Protein 7NW1 (pdb70)

Structure (mmCIF, N/CA/C/O backbone):
data_7NW1
#
_entry.id   7NW1
#
_cell.length_a   47.204
_cell.length_b   67.421
_cell.length_c   133.984
_cell.angle_alpha   90.000
_cell.angle_beta   90.000
_cell.angle_gamma   90.000
#
_symmetry.space_group_name_H-M   'P 21 21 21'
#
loop_
_entity.id
_entity.type
_entity.pdbx_description
1 polymer 'Ubiquitin-fold modifier-conjugating enzyme 1'
2 polymer 'Ubiquitin-like modifier-activating enzyme 5'
3 non-polymer 1,2-ETHANEDIOL
4 non-polymer DI(HYDROXYETHYL)ETHER
5 non-polymer 'TRIETHYLENE GLYCOL'
6 non-polymer GLYCEROL
7 water water
#
loop_
_atom_site.group_PDB
_atom_site.id
_atom_site.type_symbol
_atom_site.label_atom_id
_atom_site.label_alt_id
_atom_site.label_comp_id
_atom_site.label_asym_id
_atom_site.label_entity_id
_atom_site.label_seq_id
_atom_site.pdbx_PDB_ins_code
_atom_site.Cartn_x
_atom_site.Cartn_y
_atom_site.Cartn_z
_atom_site.occupancy
_atom_site.B_iso_or_equiv
_atom_site.auth_seq_id
_atom_site.auth_comp_id
_atom_site.auth_asym_id
_atom_site.auth_atom_id
_atom_site.pdbx_PDB_model_num
ATOM 1 N N . ASP A 1 4 ? -2.233 5.459 53.464 1.000 133.730 3 ASP AAA N 1
ATOM 2 C CA . ASP A 1 4 ? -3.189 6.543 53.843 1.000 138.090 3 ASP AAA CA 1
ATOM 3 C C . ASP A 1 4 ? -2.463 7.883 53.957 1.000 152.280 3 ASP AAA C 1
ATOM 4 O O . ASP A 1 4 ? -3.080 8.938 53.813 1.000 164.260 3 ASP AAA O 1
ATOM 9 N N . GLU A 1 5 ? -1.145 7.824 54.205 1.000 164.890 4 GLU AAA N 1
ATOM 10 C CA . GLU A 1 5 ? -0.254 8.978 54.222 1.000 154.420 4 GLU AAA CA 1
ATOM 11 C C . GLU A 1 5 ? 0.019 9.445 52.791 1.000 145.530 4 GLU AAA C 1
ATOM 12 O O . GLU A 1 5 ? -0.102 10.630 52.487 1.000 134.270 4 GLU AAA O 1
ATOM 18 N N . ALA A 1 6 ? 0.392 8.494 51.923 1.000 142.240 5 ALA AAA N 1
ATOM 19 C CA . ALA A 1 6 ? 0.638 8.743 50.512 1.000 137.100 5 ALA AAA CA 1
ATOM 20 C C . ALA A 1 6 ? -0.656 8.616 49.700 1.000 135.970 5 ALA AAA C 1
ATOM 21 O O . ALA A 1 6 ? -0.606 8.348 48.500 1.000 132.050 5 ALA AAA O 1
ATOM 23 N N . THR A 1 7 ? -1.808 8.839 50.359 1.000 136.940 6 THR AAA N 1
ATOM 24 C CA . THR A 1 7 ? -3.131 8.764 49.746 1.000 124.750 6 THR AAA CA 1
ATOM 25 C C . THR A 1 7 ? -3.812 10.134 49.808 1.000 119.880 6 THR AAA C 1
ATOM 26 O O . THR A 1 7 ? -3.489 10.998 49.001 1.000 106.290 6 THR AAA O 1
ATOM 30 N N . ARG A 1 8 ? -4.713 10.328 50.794 1.000 125.230 7 ARG AAA N 1
ATOM 31 C CA . ARG A 1 8 ? -5.646 11.453 50.878 1.000 105.720 7 ARG AAA CA 1
ATOM 32 C C . ARG A 1 8 ? -4.890 12.772 50.997 1.000 99.860 7 ARG AAA C 1
ATOM 33 O O . ARG A 1 8 ? -5.415 13.822 50.635 1.000 92.510 7 ARG AAA O 1
ATOM 41 N N . ARG A 1 9 ? -3.662 12.688 51.530 1.000 103.030 8 ARG AAA N 1
ATOM 42 C CA . ARG A 1 9 ? -2.802 13.830 51.802 1.000 110.530 8 ARG AAA CA 1
ATOM 43 C C . ARG A 1 9 ? -2.684 14.703 50.554 1.000 110.960 8 ARG AAA C 1
ATOM 44 O O . ARG A 1 9 ? -2.685 15.926 50.652 1.000 93.890 8 ARG AAA O 1
ATOM 52 N N . VAL A 1 10 ? -2.593 14.050 49.391 1.000 124.190 9 VAL AAA N 1
ATOM 53 C CA . VAL A 1 10 ? -2.237 14.703 48.142 1.000 115.680 9 VAL AAA CA 1
ATOM 54 C C . VAL A 1 10 ? -3.439 14.720 47.179 1.000 116.300 9 VAL AAA C 1
ATOM 55 O O . VAL A 1 10 ? -3.436 15.466 46.200 1.000 112.220 9 VAL AAA O 1
ATOM 59 N N . VAL A 1 11 ? -4.487 13.924 47.467 1.000 111.660 10 VAL AAA N 1
ATOM 60 C CA . VAL A 1 11 ? -5.689 13.879 46.638 1.000 100.290 10 VAL AAA CA 1
ATOM 61 C C . VAL A 1 11 ? -6.540 15.116 46.912 1.000 96.420 10 VAL AAA C 1
ATOM 62 O O . VAL A 1 11 ? -6.933 15.819 45.990 1.000 98.570 10 VAL AAA O 1
ATOM 66 N N . SER A 1 12 ? -6.803 15.359 48.199 1.000 94.300 11 SER AAA N 1
ATOM 67 C CA . SER A 1 12 ? -7.877 16.209 48.684 1.000 84.290 11 SER AAA CA 1
ATOM 68 C C . SER A 1 12 ? -7.693 17.661 48.257 1.000 80.060 11 SER AAA C 1
ATOM 69 O O . SER A 1 12 ? -8.617 18.449 48.405 1.000 84.890 11 SER AAA O 1
ATOM 72 N N . GLU A 1 13 ? -6.521 18.011 47.723 1.000 77.780 12 GLU AAA N 1
ATOM 73 C CA . GLU A 1 13 ? -6.301 19.358 47.213 1.000 73.770 12 GLU AAA CA 1
ATOM 74 C C . GLU A 1 13 ? -6.804 19.465 45.775 1.000 67.850 12 GLU AAA C 1
ATOM 75 O O . GLU A 1 13 ? -7.041 20.567 45.289 1.000 63.550 12 GLU AAA O 1
ATOM 81 N N . ILE A 1 14 ? -6.945 18.309 45.106 1.000 63.850 13 ILE AAA N 1
ATOM 82 C CA . ILE A 1 14 ? -7.412 18.239 43.730 1.000 56.990 13 ILE AAA CA 1
ATOM 83 C C . ILE A 1 14 ? -8.914 17.959 43.744 1.000 53.570 13 ILE AAA C 1
ATOM 84 O O . ILE A 1 14 ? -9.357 16.994 44.366 1.000 47.390 13 ILE AAA O 1
ATOM 89 N N . PRO A 1 15 ? -9.732 18.769 43.038 1.000 48.800 14 PRO AAA N 1
ATOM 90 C CA . PRO A 1 15 ? -11.172 18.514 42.959 1.000 53.080 14 PRO AAA CA 1
ATOM 91 C C . PRO A 1 15 ? -11.461 17.262 42.124 1.000 49.470 14 PRO AAA C 1
ATOM 92 O O . PRO A 1 15 ? -10.888 17.064 41.052 1.000 52.380 14 PRO AAA O 1
ATOM 96 N N . VAL A 1 16 ? -12.382 16.438 42.639 1.000 42.910 15 VAL AAA N 1
ATOM 97 C CA . VAL A 1 16 ? -12.805 15.172 42.079 1.000 32.040 15 VAL AAA CA 1
ATOM 98 C C . VAL A 1 16 ? -13.503 15.420 4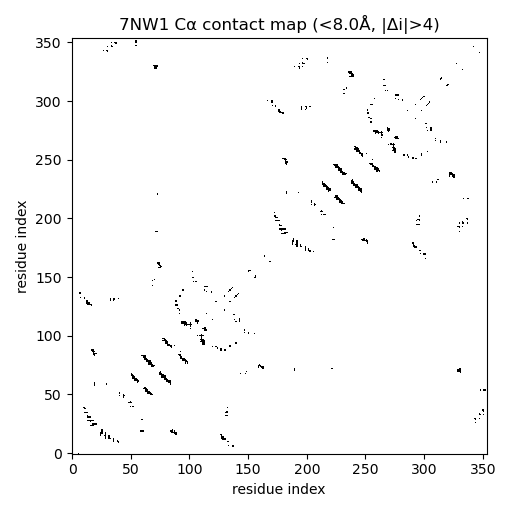0.745 1.000 26.410 15 VAL AAA C 1
ATOM 99 O O . VAL A 1 16 ? -14.070 16.466 40.524 1.000 26.460 15 VAL AAA O 1
ATOM 103 N N . LEU A 1 17 ? -13.421 14.473 39.813 1.000 23.540 16 LEU AAA N 1
ATOM 104 C CA . LEU A 1 17 ? -14.158 14.599 38.566 1.000 24.510 16 LEU AAA CA 1
ATOM 105 C C . LEU A 1 17 ? -15.448 13.760 38.655 1.000 23.660 16 LEU AAA C 1
ATOM 106 O O . LEU A 1 17 ? -15.529 12.892 39.511 1.000 24.670 16 LEU AAA O 1
ATOM 111 N N . LYS A 1 18 ? -16.408 13.974 37.743 1.000 23.180 17 LYS AAA N 1
ATOM 112 C CA . LYS A 1 18 ? -17.756 13.424 37.917 1.000 24.860 17 LYS AAA CA 1
ATOM 113 C C . LYS A 1 18 ? -18.170 12.509 36.774 1.000 22.660 17 LYS AAA C 1
ATOM 114 O O . LYS A 1 18 ? -18.785 11.463 37.010 1.000 26.250 17 LYS AAA O 1
ATOM 120 N N . THR A 1 19 ? -17.969 12.961 35.537 1.000 20.640 18 THR AAA N 1
ATOM 121 C CA . THR A 1 19 ? -18.537 12.265 34.395 1.000 22.060 18 THR AAA CA 1
ATOM 122 C C . THR A 1 19 ? -17.797 10.934 34.198 1.000 29.090 18 THR AAA C 1
ATOM 123 O O . THR A 1 19 ? -16.558 10.893 34.197 1.000 28.130 18 THR AAA O 1
ATOM 127 N N . ASN A 1 20 ? -18.556 9.854 34.015 1.000 24.110 19 ASN AAA N 1
ATOM 128 C CA . ASN A 1 20 ? -17.970 8.572 33.701 1.000 26.330 19 ASN AAA CA 1
ATOM 129 C C . ASN A 1 20 ? -18.075 8.335 32.202 1.000 26.670 19 ASN AAA C 1
ATOM 130 O O . ASN A 1 20 ? -18.985 7.659 31.756 1.000 27.400 19 ASN AAA O 1
ATOM 135 N N . ALA A 1 21 ? -17.154 8.917 31.443 1.000 25.960 20 ALA AAA N 1
ATOM 136 C CA . ALA A 1 21 ? -17.162 8.813 30.001 1.000 26.760 20 ALA AAA CA 1
ATOM 137 C C . ALA A 1 21 ? -15.736 8.738 29.462 1.000 28.840 20 ALA AAA C 1
ATOM 138 O O . ALA A 1 21 ? -14.786 9.246 30.076 1.000 29.190 20 ALA AAA O 1
ATOM 140 N N . GLY A 1 22 ? -15.604 8.053 28.321 1.000 28.760 21 GLY AAA N 1
ATOM 141 C CA . GLY A 1 22 ? -14.328 7.891 27.653 1.000 30.790 21 GLY AAA CA 1
ATOM 142 C C . GLY A 1 22 ? -14.371 8.573 26.293 1.000 30.440 21 GLY AAA C 1
ATOM 143 O O . GLY A 1 22 ? -15.409 9.073 25.877 1.000 26.280 21 GLY AAA O 1
ATOM 144 N N . PRO A 1 23 ? -13.252 8.568 25.547 1.000 30.630 22 PRO AAA N 1
ATOM 145 C CA . PRO A 1 23 ? -13.151 9.305 24.293 1.000 30.730 22 PRO AAA CA 1
ATOM 146 C C . PRO A 1 23 ? -14.123 8.913 23.186 1.000 33.500 22 PRO AAA C 1
ATOM 147 O O . PRO A 1 23 ? -14.132 9.531 22.140 1.000 38.660 22 PRO AAA O 1
ATOM 151 N N . ARG A 1 24 ? -14.961 7.916 23.409 1.000 40.710 23 ARG AAA N 1
ATOM 152 C CA . ARG A 1 24 ? -15.944 7.522 22.406 1.000 45.110 23 ARG AAA CA 1
ATOM 153 C C . ARG A 1 24 ? -17.351 8.025 22.751 1.000 43.510 23 ARG AAA C 1
ATOM 154 O O . ARG A 1 24 ? -18.279 7.854 21.962 1.000 44.840 23 ARG AAA O 1
ATOM 162 N N . ASP A 1 25 ? -17.518 8.654 23.920 1.000 40.990 24 ASP AAA N 1
ATOM 163 C CA . ASP A 1 25 ? -18.837 8.939 24.454 1.000 36.470 24 ASP AAA CA 1
ATOM 164 C C . ASP A 1 25 ? -19.357 10.310 24.044 1.000 37.120 24 ASP AAA C 1
ATOM 165 O O . ASP A 1 25 ? -20.174 10.892 24.758 1.000 37.510 24 ASP AAA O 1
ATOM 170 N N . ARG A 1 26 ? -18.894 10.790 22.881 1.000 38.550 25 ARG AAA N 1
ATOM 171 C CA . ARG A 1 26 ? -19.428 11.926 22.143 1.000 46.020 25 ARG AAA CA 1
ATOM 172 C C . ARG A 1 26 ? -19.720 13.127 23.047 1.000 51.250 25 ARG AAA C 1
ATOM 173 O O . ARG A 1 26 ? -18.835 13.896 23.416 1.000 48.130 25 ARG AAA O 1
ATOM 181 N N . GLU A 1 27 ? -20.998 13.325 23.343 1.000 46.500 26 GLU AAA N 1
ATOM 182 C CA . GLU A 1 27 ? -21.378 14.487 24.112 1.000 48.830 26 GLU AAA CA 1
ATOM 183 C C . GLU A 1 27 ? -20.977 14.342 25.576 1.000 40.890 26 GLU AAA C 1
ATOM 184 O O . GLU A 1 27 ? -20.726 15.353 26.204 1.000 41.790 26 GLU AAA O 1
ATOM 190 N N . LEU A 1 28 ? -20.937 13.121 26.132 1.000 36.010 27 LEU AAA N 1
ATOM 191 C CA . LEU A 1 28 ? -20.471 12.917 27.503 1.000 33.760 27 LEU AAA CA 1
ATOM 192 C C . LEU A 1 28 ? -18.941 13.111 27.649 1.000 29.360 27 LEU AAA C 1
ATOM 193 O O . LEU A 1 28 ? -18.498 13.599 28.685 1.000 26.170 27 LEU AAA O 1
ATOM 198 N N . TRP A 1 29 ? -18.171 12.736 26.612 1.000 24.090 28 TRP AAA N 1
ATOM 199 C CA . TRP A 1 29 ? -16.729 12.872 26.592 1.000 24.970 28 TRP AAA CA 1
ATOM 200 C C . TRP A 1 29 ? -16.335 14.347 26.673 1.000 29.060 28 TRP AAA C 1
ATOM 201 O O . TRP A 1 29 ? -15.421 14.713 27.408 1.000 27.650 28 TRP AAA O 1
ATOM 212 N N . VAL A 1 30 ? -17.050 15.206 25.941 1.000 29.150 29 VAL AAA N 1
ATOM 213 C CA . VAL A 1 30 ? -16.761 16.623 25.961 1.000 27.300 29 VAL AAA CA 1
ATOM 214 C C . VAL A 1 30 ? -16.944 17.157 27.381 1.000 25.310 29 VAL AAA C 1
ATOM 215 O O . VAL A 1 30 ? -16.054 17.845 27.874 1.000 22.910 29 VAL AAA O 1
ATOM 219 N N . GLN A 1 31 ? -18.025 16.773 28.046 1.000 21.020 30 GLN AAA N 1
ATOM 220 C CA . GLN A 1 31 ? -18.275 17.149 29.428 1.000 22.060 30 GLN AAA CA 1
ATOM 221 C C . GLN A 1 31 ? -17.122 16.703 30.333 1.000 22.960 30 GLN AAA C 1
ATOM 222 O O . GLN A 1 31 ? -16.648 17.461 31.189 1.000 22.220 30 GLN AAA O 1
ATOM 228 N N . ARG A 1 32 ? -16.666 15.460 30.120 1.000 23.210 31 ARG AAA N 1
ATOM 229 C CA . ARG A 1 32 ? -15.560 14.894 30.873 1.000 21.590 31 ARG AAA CA 1
ATOM 230 C C . ARG A 1 32 ? -14.291 15.708 30.627 1.000 18.710 31 ARG AAA C 1
ATOM 231 O O . ARG A 1 32 ? -13.633 16.061 31.590 1.000 16.890 31 ARG AAA O 1
ATOM 239 N N . LEU A 1 33 ? -13.983 15.950 29.339 1.000 17.780 32 LEU AAA N 1
ATOM 240 C CA . LEU A 1 33 ? -12.831 16.708 28.897 1.000 19.960 32 LEU AAA CA 1
ATOM 241 C C . LEU A 1 33 ? -12.789 18.057 29.586 1.000 22.310 32 LEU AAA C 1
ATOM 242 O O . LEU A 1 33 ? -11.746 18.481 29.997 1.000 21.250 32 LEU AAA O 1
ATOM 247 N N . LYS A 1 34 ? -13.930 18.757 29.666 1.000 24.470 33 LYS AAA N 1
ATOM 248 C CA . LYS A 1 34 ? -14.020 20.047 30.329 1.000 25.150 33 LYS AAA CA 1
ATOM 249 C C . LYS A 1 34 ? -13.663 19.947 31.817 1.000 22.360 33 LYS AAA C 1
ATOM 250 O O . LYS A 1 34 ? -12.955 20.804 32.360 1.000 20.560 33 LYS AAA O 1
ATOM 256 N N . GLU A 1 35 ? -14.148 18.888 32.460 1.000 19.520 34 GLU AAA N 1
ATOM 257 C CA . GLU A 1 35 ? -13.800 18.620 33.835 1.000 21.660 34 GLU AAA CA 1
ATOM 258 C C . GLU A 1 35 ? -12.302 18.365 33.968 1.000 19.360 34 GLU AAA C 1
ATOM 259 O O . GLU A 1 35 ? -11.761 18.648 34.999 1.000 18.680 34 GLU AAA O 1
ATOM 265 N N . GLU A 1 36 ? -11.681 17.729 32.988 1.000 19.520 35 GLU AAA N 1
ATOM 266 C CA . GLU A 1 36 ? -10.257 17.418 33.064 1.000 21.590 35 GLU AAA CA 1
ATOM 267 C C . GLU A 1 36 ? -9.483 18.729 33.100 1.000 25.600 35 GLU AAA C 1
ATOM 268 O O . GLU A 1 36 ? -8.645 18.914 33.985 1.000 32.810 35 GLU AAA O 1
ATOM 274 N N . TYR A 1 37 ? -9.770 19.625 32.137 1.000 25.900 36 TYR AAA N 1
ATOM 275 C CA . TYR A 1 37 ? -9.153 20.936 31.989 1.000 23.360 36 TYR AAA CA 1
ATOM 276 C C . TYR A 1 37 ? -9.331 21.783 33.240 1.000 23.840 36 TYR AAA C 1
ATOM 277 O O . TYR A 1 37 ? -8.418 22.493 33.659 1.000 24.990 36 TYR AAA O 1
ATOM 286 N N . GLN A 1 38 ? -10.478 21.667 33.869 1.000 21.320 37 GLN AAA N 1
ATOM 287 C CA . GLN A 1 38 ? -10.735 22.472 35.043 1.000 23.770 37 GLN AAA CA 1
ATOM 288 C C . GLN A 1 38 ? -9.874 21.979 36.190 1.000 20.540 37 GLN AAA C 1
ATOM 289 O O . GLN A 1 38 ? -9.313 22.781 36.911 1.000 21.120 37 GLN AAA O 1
ATOM 295 N N . SER A 1 39 ? -9.823 20.655 36.357 1.000 18.250 38 SER AAA N 1
ATOM 296 C CA . SER A 1 39 ? -9.032 20.015 37.384 1.000 19.900 38 SER AAA CA 1
ATOM 297 C C . SER A 1 39 ? -7.509 20.262 37.168 1.000 18.990 38 SER AAA C 1
ATOM 298 O O . SER A 1 39 ? -6.761 20.478 38.129 1.000 15.300 38 SER AAA O 1
ATOM 301 N N . LEU A 1 40 ? -7.067 20.250 35.902 1.000 16.960 39 LEU AAA N 1
ATOM 302 C CA . LEU A 1 40 ? -5.675 20.447 35.575 1.000 17.530 39 LEU AAA CA 1
ATOM 303 C C . LEU A 1 40 ? -5.283 21.913 35.837 1.000 20.580 39 LEU AAA C 1
ATOM 304 O O . LEU A 1 40 ? -4.175 22.189 36.311 1.000 19.450 39 LEU AAA O 1
ATOM 309 N N . ILE A 1 41 ? -6.177 22.859 35.503 1.000 20.680 40 ILE AAA N 1
ATOM 310 C CA . ILE A 1 41 ? -5.926 24.277 35.724 1.000 21.590 40 ILE AAA CA 1
ATOM 311 C C . ILE A 1 41 ? -5.825 24.521 37.234 1.000 20.700 40 ILE AAA C 1
ATOM 312 O O . ILE A 1 41 ? -4.927 25.198 37.709 1.000 17.870 40 ILE AAA O 1
ATOM 317 N N . ARG A 1 42 ? -6.728 23.916 37.993 1.000 20.880 41 ARG AAA N 1
ATOM 318 C CA . ARG A 1 42 ? -6.765 24.129 39.417 1.000 21.800 41 ARG AAA CA 1
ATOM 319 C C . ARG A 1 42 ? -5.473 23.591 40.037 1.000 22.960 41 ARG AAA C 1
ATOM 320 O O . ARG A 1 42 ? -4.901 24.250 40.898 1.000 22.490 41 ARG AAA O 1
ATOM 328 N N . TYR A 1 43 ? -4.995 22.427 39.581 1.000 20.460 42 TYR AAA N 1
ATOM 329 C CA . TYR A 1 43 ? -3.801 21.811 40.140 1.000 22.810 42 TYR AAA CA 1
ATOM 330 C C . TYR A 1 43 ? -2.541 22.653 39.861 1.000 22.290 42 TYR AAA C 1
ATOM 331 O O . TYR A 1 43 ? -1.685 22.853 40.721 1.000 21.690 42 TYR AAA O 1
ATOM 340 N N . VAL A 1 44 ? -2.434 23.146 38.629 1.000 19.430 43 VAL AAA N 1
ATOM 341 C CA . VAL A 1 44 ? -1.316 23.929 38.198 1.000 19.500 43 VAL AAA CA 1
ATOM 342 C C . VAL A 1 44 ? -1.261 25.230 38.996 1.000 21.930 43 VAL AAA C 1
ATOM 343 O O . VAL A 1 44 ? -0.162 25.699 39.279 1.000 21.820 43 VAL AAA O 1
ATOM 347 N N . GLU A 1 45 ? -2.423 25.803 39.347 1.000 20.630 44 GLU AAA N 1
ATOM 348 C CA . GLU A 1 45 ? -2.538 27.020 40.126 1.000 22.670 44 GLU AAA CA 1
ATOM 349 C C . GLU A 1 45 ? -2.014 26.808 41.539 1.000 24.130 44 GLU AAA C 1
ATOM 350 O O . GLU A 1 45 ? -1.237 27.610 42.044 1.000 28.100 44 GLU AAA O 1
ATOM 356 N N . ASN A 1 46 ? -2.469 25.744 42.178 1.000 22.860 45 ASN AAA N 1
ATOM 357 C CA . ASN A 1 46 ? -2.028 25.349 43.497 1.000 26.740 45 ASN AAA CA 1
ATOM 358 C C . ASN A 1 46 ? -0.515 25.117 43.499 1.000 29.640 45 ASN AAA C 1
ATOM 359 O O . ASN A 1 46 ? 0.149 25.361 44.515 1.000 31.290 45 ASN AAA O 1
ATOM 364 N N . ASN A 1 47 ? 0.012 24.605 42.375 1.000 28.320 46 ASN AAA N 1
ATOM 365 C CA . ASN A 1 47 ? 1.434 24.312 42.238 1.000 24.560 46 ASN AAA CA 1
ATOM 366 C C . ASN A 1 47 ? 2.208 25.639 42.199 1.000 25.440 46 ASN AAA C 1
ATOM 367 O O . ASN A 1 47 ? 3.170 25.799 42.917 1.000 25.570 46 ASN AAA O 1
ATOM 372 N N . LYS A 1 48 ? 1.788 26.583 41.354 1.000 23.070 47 LYS AAA N 1
ATOM 373 C CA . LYS A 1 48 ? 2.361 27.903 41.242 1.000 26.890 47 LYS AAA CA 1
ATOM 374 C C . LYS A 1 48 ? 2.362 28.618 42.589 1.000 32.090 47 LYS AAA C 1
ATOM 375 O O . LYS A 1 48 ? 3.317 29.308 42.914 1.000 40.450 47 LYS AAA O 1
ATOM 381 N N . ASN A 1 49 ? 1.304 28.435 43.375 1.000 31.900 48 ASN AAA N 1
ATOM 382 C CA . ASN A 1 49 ? 1.184 29.067 44.676 1.000 31.880 48 ASN AAA CA 1
ATOM 383 C C . ASN A 1 49 ? 2.096 28.424 45.709 1.000 29.950 48 ASN AAA C 1
ATOM 384 O O . ASN A 1 49 ? 2.546 29.105 46.601 1.000 34.150 48 ASN AAA O 1
ATOM 389 N N . ALA A 1 50 ? 2.289 27.109 45.643 1.000 31.470 49 ALA AAA N 1
ATOM 390 C CA . ALA A 1 50 ? 3.207 26.417 46.534 1.000 30.820 49 ALA AAA CA 1
ATOM 391 C C . ALA A 1 50 ? 4.623 26.478 45.955 1.000 32.930 49 ALA AAA C 1
ATOM 392 O O . ALA A 1 50 ? 5.514 25.760 46.398 1.000 32.240 49 ALA AAA O 1
ATOM 394 N N . ASP A 1 51 ? 4.812 27.322 44.931 1.000 33.630 50 ASP AAA N 1
ATOM 395 C CA . ASP A 1 51 ? 6.103 27.489 44.280 1.000 35.580 50 ASP AAA CA 1
ATOM 396 C C . ASP A 1 51 ? 6.656 26.180 43.707 1.000 32.480 50 ASP AAA C 1
ATOM 397 O O . ASP A 1 51 ? 7.866 26.012 43.618 1.000 34.300 50 ASP AAA O 1
ATOM 402 N N . ASN A 1 52 ? 5.798 25.240 43.330 1.000 27.800 51 ASN AAA N 1
ATOM 403 C CA . ASN A 1 52 ? 6.209 23.913 42.892 1.000 25.270 51 ASN AAA CA 1
ATOM 404 C C . ASN A 1 52 ? 5.562 23.602 41.554 1.000 23.800 51 ASN AAA C 1
ATOM 405 O O . ASN A 1 52 ? 4.957 22.556 41.407 1.000 23.630 51 ASN AAA O 1
ATOM 410 N N . ASP A 1 53 ? 5.709 24.530 40.602 1.000 24.050 52 ASP AAA N 1
ATOM 411 C CA . ASP A 1 53 ? 5.133 24.434 39.281 1.000 22.310 52 ASP AAA CA 1
ATOM 412 C C . ASP A 1 53 ? 5.944 23.439 38.446 1.000 24.640 52 ASP AAA C 1
ATOM 413 O O . ASP A 1 53 ? 6.807 23.851 37.671 1.000 25.320 52 ASP AAA O 1
ATOM 418 N N . TRP A 1 54 ? 5.647 22.131 38.545 1.000 21.100 53 TRP AAA N 1
ATOM 419 C CA . TRP A 1 54 ? 6.522 21.125 37.988 1.000 17.670 53 TRP AAA CA 1
ATOM 420 C C . TRP A 1 54 ? 6.081 20.533 36.643 1.000 20.400 53 TRP AAA C 1
ATOM 421 O O . TRP A 1 54 ? 6.784 19.688 36.112 1.000 20.960 53 TRP AAA O 1
ATOM 432 N N . PHE A 1 55 ? 4.899 20.871 36.098 1.000 22.560 54 PHE AAA N 1
ATOM 433 C CA . PHE A 1 55 ? 4.500 20.240 34.836 1.000 19.810 54 PHE AAA CA 1
ATOM 434 C C . PHE A 1 55 ? 3.541 21.123 34.048 1.000 17.880 54 PHE AAA C 1
ATOM 435 O O . PHE A 1 55 ? 2.849 21.937 34.642 1.000 18.290 54 PHE AAA O 1
ATOM 443 N N . ARG A 1 56 ? 3.539 20.944 32.722 1.000 18.200 55 ARG AAA N 1
ATOM 444 C CA . ARG A 1 56 ? 2.545 21.447 31.794 1.000 22.000 55 ARG AAA CA 1
ATOM 445 C C . ARG A 1 56 ? 2.082 20.315 30.871 1.000 24.480 55 ARG AAA C 1
ATOM 446 O O . ARG A 1 56 ? 2.90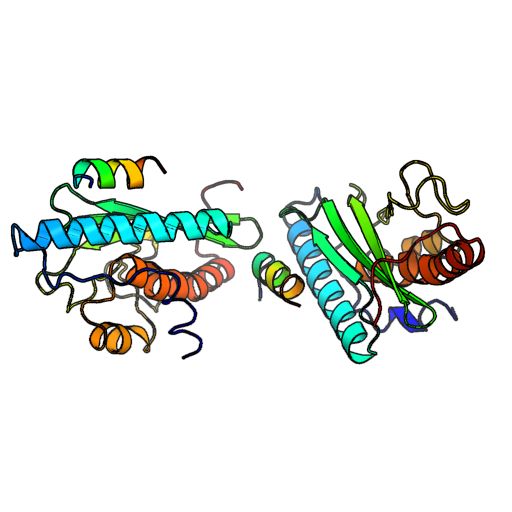0 19.512 30.417 1.000 24.390 55 ARG AAA O 1
ATOM 454 N N . LEU A 1 57 ? 0.784 20.285 30.542 1.000 23.240 56 LEU AAA N 1
ATOM 455 C CA . LEU A 1 57 ? 0.221 19.290 29.631 1.000 25.030 56 LEU AAA CA 1
ATOM 456 C C . LEU A 1 57 ? -0.611 19.995 28.566 1.000 30.050 56 LEU AAA C 1
ATOM 457 O O . LEU A 1 57 ? -1.135 21.077 28.804 1.000 29.450 56 LEU AAA O 1
ATOM 462 N N . GLU A 1 58 ? -0.772 19.355 27.404 1.000 31.000 57 GLU AAA N 1
ATOM 463 C CA . GLU A 1 58 ? -1.783 19.802 26.455 1.000 31.450 57 GLU AAA CA 1
ATOM 464 C C . GLU A 1 58 ? -2.202 18.602 25.597 1.000 29.750 57 GLU AAA C 1
ATOM 465 O O . GLU A 1 58 ? -1.574 17.554 25.723 1.000 28.770 57 GLU AAA O 1
ATOM 471 N N . SER A 1 59 ? -3.280 18.745 24.805 1.000 28.030 58 SER AAA N 1
ATOM 472 C CA . SER A 1 59 ? -3.892 17.628 24.084 1.000 29.240 58 SER AAA CA 1
ATOM 473 C C . SER A 1 59 ? -4.257 18.061 22.676 1.000 31.810 58 SER AAA C 1
ATOM 474 O O . SER A 1 59 ? -4.257 19.249 22.393 1.000 33.770 58 SER AAA O 1
ATOM 477 N N . ASN A 1 60 ? -4.519 17.088 21.800 1.000 34.540 59 ASN AAA N 1
ATOM 478 C CA . ASN A 1 60 ? -5.167 17.333 20.520 1.000 35.400 59 ASN AAA CA 1
ATOM 479 C C . ASN A 1 60 ? -6.579 17.859 20.765 1.000 34.530 59 ASN AAA C 1
ATOM 480 O O . ASN A 1 60 ? -7.044 17.891 21.896 1.000 40.030 59 ASN AAA O 1
ATOM 485 N N . LYS A 1 61 ? -7.266 18.284 19.706 1.000 37.820 60 LYS AAA N 1
ATOM 486 C CA . LYS A 1 61 ? -8.587 18.869 19.851 1.000 40.060 60 LYS AAA CA 1
ATOM 487 C C . LYS A 1 61 ? -9.601 17.886 20.434 1.000 37.100 60 LYS AAA C 1
ATOM 488 O O . LYS A 1 61 ? -10.509 18.296 21.144 1.000 35.470 60 LYS AAA O 1
ATOM 494 N N . GLU A 1 62 ? -9.420 16.589 20.164 1.000 40.430 61 GLU AAA N 1
ATOM 495 C CA . GLU A 1 62 ? -10.325 15.538 20.599 1.000 36.950 61 GLU AAA CA 1
ATOM 496 C C . GLU A 1 62 ? -10.042 15.120 22.046 1.000 35.840 61 GLU AAA C 1
ATOM 497 O O . GLU A 1 62 ? -10.852 14.434 22.653 1.000 38.600 61 GLU AAA O 1
ATOM 503 N N . GLY A 1 63 ? -8.886 15.505 22.593 1.000 33.910 62 GLY AAA N 1
ATOM 504 C CA . GLY A 1 63 ? -8.552 15.227 23.979 1.000 29.070 62 GLY AAA CA 1
ATOM 505 C C . GLY A 1 63 ? -8.124 13.777 24.181 1.000 29.720 62 GLY AAA C 1
ATOM 506 O O . GLY A 1 63 ? -8.179 13.262 25.289 1.000 29.100 62 GLY AAA O 1
ATOM 507 N N . THR A 1 64 ? -7.670 13.137 23.099 1.000 29.550 63 THR AAA N 1
ATOM 508 C CA . THR A 1 64 ? -7.316 11.728 23.086 1.000 30.010 63 THR AAA CA 1
ATOM 509 C C . THR A 1 64 ? -5.806 11.528 23.226 1.000 29.330 63 THR AAA C 1
ATOM 510 O O . THR A 1 64 ? -5.376 10.461 23.639 1.000 27.990 63 THR AAA O 1
ATOM 514 N N . ARG A 1 65 ? -5.015 12.551 22.881 1.000 32.010 64 ARG AAA N 1
ATOM 515 C CA . ARG A 1 65 ? -3.564 12.467 22.851 1.000 32.290 64 ARG AAA CA 1
ATOM 516 C C . ARG A 1 65 ? -2.969 13.636 23.628 1.000 29.220 64 ARG AAA C 1
ATOM 517 O O . ARG A 1 65 ? -3.167 14.787 23.259 1.000 29.300 64 ARG AAA O 1
ATOM 525 N N . TRP A 1 66 ? -2.228 13.321 24.697 1.000 26.940 65 TRP AAA N 1
ATOM 526 C CA . TRP A 1 66 ? -1.686 14.303 25.626 1.000 23.680 65 TRP AAA CA 1
ATOM 527 C C . TRP A 1 66 ? -0.164 14.329 25.502 1.000 24.580 65 TRP AAA C 1
ATOM 528 O O . TRP A 1 66 ? 0.490 13.298 25.333 1.000 22.170 65 TRP AAA O 1
ATOM 539 N N . PHE A 1 67 ? 0.376 15.534 25.552 1.000 23.140 66 PHE AAA N 1
ATOM 540 C CA . PHE A 1 67 ? 1.804 15.720 25.560 1.000 26.450 66 PHE AAA CA 1
ATOM 541 C C . PHE A 1 67 ? 2.124 16.922 26.436 1.000 25.800 66 PHE AAA C 1
ATOM 542 O O . PHE A 1 67 ? 1.358 17.881 26.503 1.000 30.380 66 PHE AAA O 1
ATOM 550 N N . GLY A 1 68 ? 3.283 16.863 27.096 1.000 28.850 67 GLY AAA N 1
ATOM 551 C CA . GLY A 1 68 ? 3.737 17.977 27.906 1.000 25.100 67 GLY AAA CA 1
ATOM 552 C C . GLY A 1 68 ? 5.203 17.834 28.279 1.000 25.450 67 GLY AAA C 1
ATOM 553 O O . GLY A 1 68 ? 5.995 17.185 27.602 1.000 27.910 67 GLY AAA O 1
ATOM 554 N N . LYS A 1 69 ? 5.531 18.436 29.407 1.000 25.850 68 LYS AAA N 1
ATOM 555 C CA . LYS A 1 69 ? 6.880 18.534 29.909 1.000 27.080 68 LYS AAA CA 1
ATOM 556 C C . LYS A 1 69 ? 6.726 18.545 31.413 1.000 26.260 68 LYS AAA C 1
ATOM 557 O O . LYS A 1 69 ? 5.729 19.055 31.909 1.000 25.810 68 LYS AAA O 1
ATOM 563 N N . CYS A 1 70 ? 7.684 17.954 32.121 1.000 23.260 69 CYS AAA N 1
ATOM 564 C CA . CYS A 1 70 ? 7.756 18.087 33.561 1.000 20.880 69 CYS AAA CA 1
ATOM 565 C C . CYS A 1 70 ? 9.152 18.565 33.941 1.000 20.650 69 CYS AAA C 1
ATOM 566 O O . CYS A 1 70 ? 10.062 18.516 33.129 1.000 20.350 69 CYS AAA O 1
ATOM 569 N N . TRP A 1 71 ? 9.302 19.025 35.178 1.000 21.820 70 TRP AAA N 1
ATOM 570 C CA . TRP A 1 71 ? 10.537 19.659 35.618 1.000 24.350 70 TRP AAA CA 1
ATOM 571 C C . TRP A 1 71 ? 10.855 19.106 36.983 1.000 20.760 70 TRP AAA C 1
ATOM 572 O O . TRP A 1 71 ? 9.941 18.903 37.777 1.000 19.590 70 TRP AAA O 1
ATOM 583 N N . TYR A 1 72 ? 12.156 18.927 37.218 1.000 18.910 71 TYR AAA N 1
ATOM 584 C CA . TYR A 1 72 ? 12.691 18.407 38.454 1.000 19.560 71 TYR AAA CA 1
ATOM 585 C C . TYR A 1 72 ? 13.913 19.237 38.833 1.000 21.200 71 TYR AAA C 1
ATOM 586 O O . TYR A 1 72 ? 14.844 19.376 38.049 1.000 17.970 71 TYR AAA O 1
ATOM 595 N N . ILE A 1 73 ? 13.859 19.816 40.030 1.000 24.100 72 ILE AAA N 1
ATOM 596 C CA . ILE A 1 73 ? 14.953 20.604 40.552 1.000 25.420 72 ILE AAA CA 1
ATOM 597 C C . ILE A 1 73 ? 15.724 19.784 41.578 1.000 27.730 72 ILE AAA C 1
ATOM 598 O O . ILE A 1 73 ? 15.122 19.257 42.511 1.000 29.820 72 ILE AAA O 1
ATOM 603 N N . HIS A 1 74 ? 17.044 19.633 41.319 1.000 25.710 73 HIS AAA N 1
ATOM 604 C CA . HIS A 1 74 ? 17.977 18.905 42.154 1.000 26.580 73 HIS AAA CA 1
ATOM 605 C C . HIS A 1 74 ? 19.314 19.661 42.233 1.000 27.890 73 HIS AAA C 1
ATOM 606 O O . HIS A 1 74 ? 19.940 19.900 41.202 1.000 24.880 73 HIS AAA O 1
ATOM 613 N N . ASP A 1 75 ? 19.704 20.065 43.456 1.000 26.350 74 ASP AAA N 1
ATOM 614 C CA . ASP A 1 75 ? 20.901 20.837 43.774 1.000 27.260 74 ASP AAA CA 1
ATOM 615 C C . ASP A 1 75 ? 21.040 22.033 42.843 1.000 28.540 74 ASP AAA C 1
ATOM 616 O O . ASP A 1 75 ? 22.093 22.238 42.234 1.000 31.230 74 ASP AAA O 1
ATOM 621 N N . LEU A 1 76 ? 19.948 22.789 42.728 1.000 27.430 75 LEU AAA N 1
ATOM 622 C CA . LEU A 1 76 ? 19.806 24.000 41.930 1.000 28.820 75 LEU AAA CA 1
ATOM 623 C C . LEU A 1 76 ? 19.908 23.724 40.431 1.000 26.510 75 LEU AAA C 1
ATOM 624 O O . LEU A 1 76 ? 19.950 24.652 39.635 1.000 31.240 75 LEU AAA O 1
ATOM 629 N N . LEU A 1 77 ? 19.986 22.460 40.032 1.000 25.120 76 LEU AAA N 1
ATOM 630 C CA . LEU A 1 77 ? 19.937 22.125 38.615 1.000 26.300 76 LEU AAA CA 1
ATOM 631 C C . LEU A 1 77 ? 18.483 21.783 38.233 1.000 27.600 76 LEU AAA C 1
ATOM 632 O O . LEU A 1 77 ? 17.811 21.017 38.936 1.000 26.310 76 LEU AAA O 1
ATOM 637 N N . LYS A 1 78 ? 18.009 22.386 37.133 1.000 25.060 77 LYS AAA N 1
ATOM 638 C CA . LYS A 1 78 ? 16.663 22.165 36.648 1.000 29.340 77 LYS AAA CA 1
ATOM 639 C C . LYS A 1 78 ? 16.705 21.238 35.440 1.000 28.060 77 LYS AAA C 1
ATOM 640 O O . LYS A 1 78 ? 17.427 21.516 34.495 1.000 27.450 77 LYS AAA O 1
ATOM 646 N N . TYR A 1 79 ? 15.927 20.147 35.499 1.000 26.170 78 TYR AAA N 1
ATOM 647 C CA . TYR A 1 79 ? 15.871 19.137 34.461 1.000 25.040 78 TYR AAA CA 1
ATOM 648 C C . TYR A 1 79 ? 14.476 19.138 33.861 1.000 25.130 78 TYR AAA C 1
ATOM 649 O O . TYR A 1 79 ? 13.513 19.262 34.571 1.000 21.990 78 TYR AAA O 1
ATOM 658 N N . GLU A 1 80 ? 14.404 18.950 32.553 1.000 26.090 79 GLU AAA N 1
ATOM 659 C CA . GLU A 1 80 ? 13.177 18.962 31.804 1.000 24.880 79 GLU AAA CA 1
ATOM 660 C C . GLU A 1 80 ? 13.093 17.652 31.044 1.000 24.710 79 GLU AAA C 1
ATOM 661 O O . GLU A 1 80 ? 14.108 17.189 30.517 1.000 23.890 79 GLU AAA O 1
ATOM 667 N N . PHE A 1 81 ? 11.878 17.080 31.003 1.000 22.760 80 PHE AAA N 1
ATOM 668 C CA . PHE A 1 81 ? 11.603 15.828 30.322 1.000 22.370 80 PHE AAA CA 1
ATOM 669 C C . PHE A 1 81 ? 10.245 15.909 29.616 1.000 22.390 80 PHE AAA C 1
ATOM 670 O O . PHE A 1 81 ? 9.260 16.281 30.226 1.000 22.450 80 PHE AAA O 1
ATOM 678 N N . ASP A 1 82 ? 10.212 15.539 28.333 1.000 22.020 81 ASP AAA N 1
ATOM 679 C CA . ASP A 1 82 ? 9.008 15.375 27.555 1.000 23.690 81 ASP AAA CA 1
ATOM 680 C C . ASP A 1 82 ? 8.211 14.180 28.065 1.000 22.720 81 ASP AAA C 1
ATOM 681 O O . ASP A 1 82 ? 8.796 13.177 28.436 1.000 19.720 81 ASP AAA O 1
ATOM 686 N N . ILE A 1 83 ? 6.884 14.366 28.150 1.000 21.400 82 ILE AAA N 1
ATOM 687 C CA . ILE A 1 83 ? 5.951 13.339 28.575 1.000 21.000 82 ILE AAA CA 1
ATOM 688 C C . ILE A 1 83 ? 4.843 13.241 27.532 1.000 20.790 82 ILE AAA C 1
ATOM 689 O O . ILE A 1 83 ? 4.524 14.229 26.854 1.000 21.640 82 ILE AAA O 1
ATOM 694 N N . GLU A 1 84 ? 4.214 12.055 27.471 1.000 21.710 83 GLU AAA N 1
ATOM 695 C CA . GLU A 1 84 ? 3.110 11.802 26.568 1.000 22.290 83 GLU AAA CA 1
ATOM 696 C C . GLU A 1 84 ? 2.319 10.607 27.051 1.000 23.340 83 GLU AAA C 1
ATOM 697 O O . GLU A 1 84 ? 2.837 9.826 27.833 1.000 26.750 83 GLU AAA O 1
ATOM 703 N N . PHE A 1 85 ? 1.058 10.519 26.592 1.000 23.980 84 PHE AAA N 1
ATOM 704 C CA . PHE A 1 85 ? 0.146 9.406 26.827 1.000 20.270 84 PHE AAA CA 1
ATOM 705 C C . PHE A 1 85 ? -1.093 9.556 25.971 1.000 21.770 84 PHE AAA C 1
ATOM 706 O O . PHE A 1 85 ? -1.486 10.664 25.621 1.000 20.410 84 PHE AAA O 1
ATOM 714 N N . ASP A 1 86 ? -1.670 8.407 25.600 1.000 24.430 85 ASP AAA N 1
ATOM 715 C CA . ASP A 1 86 ? -2.976 8.341 24.975 1.000 26.860 85 ASP AAA CA 1
ATOM 716 C C . ASP A 1 86 ? -4.000 8.001 26.045 1.000 26.690 85 ASP AAA C 1
ATOM 717 O O . ASP A 1 86 ? -3.663 7.336 27.038 1.000 26.560 85 ASP AAA O 1
ATOM 722 N N . ILE A 1 87 ? -5.238 8.442 25.789 1.000 23.060 86 ILE AAA N 1
ATOM 723 C CA . ILE A 1 87 ? -6.354 8.157 26.658 1.000 22.350 86 ILE AAA CA 1
ATOM 724 C C . ILE A 1 87 ? -6.929 6.824 26.200 1.000 24.390 86 ILE AAA C 1
ATOM 725 O O . ILE A 1 87 ? -7.362 6.711 25.059 1.000 26.740 86 ILE AAA O 1
ATOM 730 N N . PRO A 1 88 ? -6.939 5.772 27.050 1.000 23.000 87 PRO AAA N 1
ATOM 731 C CA . PRO A 1 88 ? -7.515 4.488 26.657 1.000 25.790 87 PRO AAA CA 1
ATOM 732 C C . PRO A 1 88 ? -9.037 4.576 26.455 1.000 29.780 87 PRO AAA C 1
ATOM 733 O O . PRO A 1 88 ? -9.713 5.465 27.025 1.000 28.210 87 PRO AAA O 1
ATOM 737 N N . ILE A 1 89 ? -9.558 3.665 25.608 1.000 29.640 88 ILE AAA N 1
ATOM 738 C CA . ILE A 1 89 ? -10.976 3.647 25.255 1.000 29.930 88 ILE AAA CA 1
ATOM 739 C C . ILE A 1 89 ? -11.813 3.428 26.511 1.000 27.170 88 ILE AAA C 1
ATOM 740 O O . ILE A 1 89 ? -12.889 3.998 26.634 1.000 30.240 88 ILE AAA O 1
ATOM 745 N N . THR A 1 90 ? -11.289 2.685 27.478 1.000 24.690 89 THR AAA N 1
ATOM 746 C CA . THR A 1 90 ? -12.031 2.368 28.690 1.000 23.490 89 THR AAA CA 1
ATOM 747 C C . THR A 1 90 ? -11.738 3.359 29.826 1.000 20.820 89 THR AAA C 1
ATOM 748 O O . THR A 1 90 ? -12.104 3.121 30.980 1.000 19.670 89 THR AAA O 1
ATOM 752 N N . TYR A 1 91 ? -11.113 4.488 29.489 1.000 21.140 90 TYR AAA N 1
ATOM 753 C CA . TYR A 1 91 ? -10.907 5.562 30.453 1.000 21.380 90 TYR AAA CA 1
ATOM 754 C C . TYR A 1 91 ? -12.294 6.098 30.800 1.000 20.390 90 TYR AAA C 1
ATOM 755 O O . TYR A 1 91 ? -13.106 6.186 29.905 1.000 22.680 90 TYR AAA O 1
ATOM 764 N N . PRO A 1 92 ? -12.627 6.566 32.025 1.000 21.010 91 PRO AAA N 1
ATOM 765 C CA . PRO A 1 92 ? -11.698 6.690 33.144 1.000 20.290 91 PRO AAA CA 1
ATOM 766 C C . PRO A 1 92 ? -11.578 5.523 34.122 1.000 21.510 91 PRO AAA C 1
ATOM 767 O O . PRO A 1 92 ? -10.954 5.709 35.176 1.000 21.610 91 PRO AAA O 1
ATOM 771 N N . THR A 1 93 ? -12.125 4.348 33.744 1.000 19.980 92 THR AAA N 1
ATOM 772 C CA . THR A 1 93 ? -11.880 3.077 34.427 1.000 20.980 92 THR AAA CA 1
ATOM 773 C C . THR A 1 93 ? -10.399 2.699 34.324 1.000 21.460 92 THR AAA C 1
ATOM 774 O O . THR A 1 93 ? -9.766 2.389 35.340 1.000 22.490 92 THR AAA O 1
ATOM 778 N N . THR A 1 94 ? -9.880 2.705 33.082 1.000 21.450 93 THR AAA N 1
ATOM 779 C CA . THR A 1 94 ? -8.483 2.423 32.807 1.000 24.710 93 THR AAA CA 1
ATOM 780 C C . THR A 1 94 ? -7.672 3.722 32.852 1.000 22.960 93 THR AAA C 1
ATOM 781 O O . THR A 1 94 ? -7.936 4.629 32.071 1.000 22.530 93 THR AAA O 1
ATOM 785 N N . ALA A 1 95 ? -6.659 3.760 33.729 1.000 21.480 94 ALA AAA N 1
ATOM 786 C CA . ALA A 1 95 ? -5.723 4.871 33.864 1.000 19.250 94 ALA AAA CA 1
ATOM 787 C C . ALA A 1 95 ? -4.829 4.940 32.628 1.000 21.510 94 ALA AAA C 1
ATOM 788 O O . ALA A 1 95 ? -4.467 3.883 32.106 1.000 21.900 94 ALA AAA O 1
ATOM 790 N N . PRO A 1 96 ? -4.502 6.135 32.048 1.000 19.870 95 PRO AAA N 1
ATOM 791 C CA . PRO A 1 96 ? -3.615 6.208 30.892 1.000 19.340 95 PRO AAA CA 1
ATOM 792 C C . PRO A 1 96 ? -2.202 5.826 31.323 1.000 19.750 95 PRO AAA C 1
ATOM 793 O O . PRO A 1 96 ? -1.899 5.853 32.515 1.000 19.600 95 PRO AAA O 1
ATOM 797 N N . GLU A 1 97 ? -1.357 5.483 30.344 1.000 20.820 96 GLU AAA N 1
ATOM 798 C CA . GLU A 1 97 ? 0.011 5.035 30.606 1.000 21.790 96 GLU AAA CA 1
ATOM 799 C C . GLU A 1 97 ? 0.954 6.150 30.224 1.000 21.320 96 GLU AAA C 1
ATOM 800 O O . GLU A 1 97 ? 1.119 6.394 29.043 1.000 23.450 96 GLU AAA O 1
ATOM 806 N N . ILE A 1 98 ? 1.549 6.821 31.218 1.000 24.310 97 ILE AAA N 1
ATOM 807 C CA . ILE A 1 98 ? 2.458 7.928 30.925 1.000 26.410 97 ILE AAA CA 1
ATOM 808 C C . ILE A 1 98 ? 3.794 7.376 30.451 1.000 26.020 97 ILE AAA C 1
ATOM 809 O O . ILE A 1 98 ? 4.332 6.458 31.040 1.000 23.970 97 ILE AAA O 1
ATOM 814 N N . ALA A 1 99 ? 4.297 7.959 29.366 1.000 28.250 98 ALA AAA N 1
ATOM 815 C CA . ALA A 1 99 ? 5.605 7.669 28.830 1.000 27.970 98 ALA AAA CA 1
ATOM 816 C C . ALA A 1 99 ? 6.485 8.902 28.998 1.000 31.390 98 ALA AAA C 1
ATOM 817 O O . ALA A 1 99 ? 6.042 10.028 28.762 1.000 27.120 98 ALA AAA O 1
ATOM 819 N N . VAL A 1 100 ? 7.733 8.665 29.413 1.000 30.750 99 VAL AAA N 1
ATOM 820 C CA . VAL A 1 100 ? 8.810 9.646 29.324 1.000 29.840 99 VAL AAA CA 1
ATOM 821 C C . VAL A 1 100 ? 9.857 9.043 28.379 1.000 32.420 99 VAL AAA C 1
ATOM 822 O O . VAL A 1 100 ? 10.762 8.344 28.821 1.000 28.190 99 VAL AAA O 1
ATOM 826 N N . PRO A 1 101 ? 9.735 9.241 27.048 1.000 34.080 100 PRO AAA N 1
ATOM 827 C CA . PRO A 1 101 ? 10.562 8.525 26.078 1.000 31.590 100 PRO AAA CA 1
ATOM 828 C C . PRO A 1 101 ? 12.077 8.738 26.147 1.000 31.180 100 PRO AAA C 1
ATOM 829 O O . PRO A 1 101 ? 12.840 7.840 25.825 1.000 32.180 100 PRO AAA O 1
ATOM 833 N N . GLU A 1 102 ? 12.526 9.894 26.619 1.000 30.640 101 GLU AAA N 1
ATOM 834 C CA . GLU A 1 102 ? 13.954 10.179 26.572 1.000 30.330 101 GLU AAA CA 1
ATOM 835 C C . GLU A 1 102 ? 14.666 9.425 27.683 1.000 28.180 101 GLU AAA C 1
ATOM 836 O O . GLU A 1 102 ? 15.887 9.319 27.681 1.000 34.870 101 GLU AAA O 1
ATOM 842 N N . LEU A 1 103 ? 13.909 8.832 28.599 1.000 28.170 102 LEU AAA N 1
ATOM 843 C CA . LEU A 1 103 ? 14.514 8.051 29.677 1.000 27.730 102 LEU AAA CA 1
ATOM 844 C C . LEU A 1 103 ? 14.421 6.556 29.425 1.000 27.270 102 LEU AAA C 1
ATOM 845 O O . LEU A 1 103 ? 14.762 5.767 30.307 1.000 25.950 102 LEU AAA O 1
ATOM 850 N N . ASP A 1 104 ? 13.927 6.183 28.238 1.000 31.590 103 ASP AAA N 1
ATOM 851 C CA . ASP A 1 104 ? 13.755 4.780 27.909 1.000 33.050 103 ASP AAA CA 1
ATOM 852 C C . ASP A 1 104 ? 15.130 4.135 27.777 1.000 38.450 103 ASP AAA C 1
ATOM 853 O O . ASP A 1 104 ? 16.023 4.697 27.143 1.000 38.010 103 ASP AAA O 1
ATOM 858 N N . GLY A 1 105 ? 15.316 2.971 28.395 1.000 39.770 104 GLY AAA N 1
ATOM 859 C CA . GLY A 1 105 ? 16.655 2.407 28.407 1.000 37.760 104 GLY AAA CA 1
ATOM 860 C C . GLY A 1 105 ? 17.366 2.687 29.723 1.000 39.110 104 GLY AAA C 1
ATOM 861 O O . GLY A 1 105 ? 18.118 1.833 30.182 1.000 45.330 104 GLY AAA O 1
ATOM 862 N N . LYS A 1 106 ? 17.108 3.838 30.365 1.000 33.460 105 LYS AAA N 1
ATOM 863 C CA . LYS A 1 106 ? 17.929 4.259 31.494 1.000 27.330 105 LYS AAA CA 1
ATOM 864 C C . LYS A 1 106 ? 17.412 3.719 32.821 1.000 25.990 105 LYS AAA C 1
ATOM 865 O O . LYS A 1 106 ? 18.171 3.707 33.776 1.000 28.180 105 LYS AAA O 1
ATOM 871 N N . THR A 1 107 ? 16.146 3.305 32.922 1.000 25.480 106 THR AAA N 1
ATOM 872 C CA . THR A 1 107 ? 15.647 2.901 34.228 1.000 25.750 106 THR AAA CA 1
ATOM 873 C C . THR A 1 107 ? 14.885 1.587 34.125 1.000 27.590 106 THR AAA C 1
ATOM 874 O O . THR A 1 107 ? 14.194 1.331 33.141 1.000 28.700 106 THR AAA O 1
ATOM 878 N N . ALA A 1 108 ? 15.043 0.787 35.176 1.000 25.280 107 ALA AAA N 1
ATOM 879 C CA . ALA A 1 108 ? 14.365 -0.470 35.403 1.000 28.540 107 ALA AAA CA 1
ATOM 880 C C . ALA A 1 108 ? 12.868 -0.254 35.661 1.000 27.750 107 ALA AAA C 1
ATOM 881 O O . ALA A 1 108 ? 12.101 -1.118 35.287 1.000 29.170 107 ALA AAA O 1
ATOM 883 N N . LYS A 1 109 ? 12.473 0.849 36.317 1.000 30.650 108 LYS AAA N 1
ATOM 884 C CA . LYS A 1 109 ? 11.081 1.118 36.680 1.000 33.040 108 LYS AAA CA 1
ATOM 885 C C . LYS A 1 109 ? 10.342 1.735 35.498 1.000 30.850 108 LYS AAA C 1
ATOM 886 O O . LYS A 1 109 ? 9.798 2.853 35.563 1.000 29.290 108 LYS AAA O 1
ATOM 892 N N . MET A 1 110 ? 10.335 0.958 34.412 1.000 28.680 109 MET AAA N 1
ATOM 893 C CA . MET A 1 110 ? 9.859 1.393 33.113 1.000 28.370 109 MET AAA CA 1
ATOM 894 C C . MET A 1 110 ? 9.605 0.161 32.232 1.000 26.450 109 MET AAA C 1
ATOM 895 O O . MET A 1 110 ? 10.256 -0.857 32.382 1.000 26.240 109 MET AAA O 1
ATOM 900 N N . TYR A 1 111 ? 8.597 0.228 31.370 1.000 25.670 110 TYR AAA N 1
ATOM 901 C CA . TYR A 1 111 ? 8.332 -0.771 30.353 1.000 29.480 110 TYR AAA CA 1
ATOM 902 C C . TYR A 1 111 ? 8.814 -0.228 29.006 1.000 31.280 110 TYR AAA C 1
ATOM 903 O O . TYR A 1 111 ? 9.097 0.948 28.867 1.000 33.230 110 TYR AAA O 1
ATOM 912 N N . ARG A 1 112 ? 8.787 -1.080 27.984 1.000 39.210 111 ARG AAA N 1
ATOM 913 C CA . ARG A 1 112 ? 9.198 -0.777 26.628 1.000 42.510 111 ARG AAA CA 1
ATOM 914 C C . ARG A 1 112 ? 8.431 0.434 26.134 1.000 42.790 111 ARG AAA C 1
ATOM 915 O O . ARG A 1 112 ? 7.215 0.436 26.237 1.000 42.820 111 ARG AAA O 1
ATOM 923 N N . GLY A 1 113 ? 9.147 1.439 25.608 1.000 41.650 112 GLY AAA N 1
ATOM 924 C CA . GLY A 1 113 ? 8.519 2.630 25.062 1.000 39.640 112 GLY AAA CA 1
ATOM 925 C C . GLY A 1 113 ? 8.545 3.815 26.031 1.000 35.950 112 GLY AAA C 1
ATOM 926 O O . GLY A 1 113 ? 7.988 4.869 25.751 1.000 38.520 112 GLY AAA O 1
ATOM 927 N N . GLY A 1 114 ? 9.149 3.621 27.197 1.000 32.840 113 GLY AAA N 1
ATOM 928 C CA . GLY A 1 114 ? 9.340 4.713 28.132 1.000 30.770 113 GLY AAA CA 1
ATOM 929 C C . GLY A 1 114 ? 8.138 4.892 29.049 1.000 28.220 113 GLY AAA C 1
ATOM 930 O O . GLY A 1 114 ? 8.003 5.925 29.682 1.000 30.100 113 GLY AAA O 1
ATOM 931 N N . LYS A 1 115 ? 7.297 3.861 29.132 1.000 28.580 114 LYS AAA N 1
ATOM 932 C CA . LYS A 1 115 ? 6.117 3.885 29.970 1.000 27.810 114 LYS AAA CA 1
ATOM 933 C C . LYS A 1 115 ? 6.533 3.614 31.404 1.000 28.470 114 LYS AAA C 1
ATOM 934 O O . LYS A 1 115 ? 7.075 2.549 31.716 1.000 31.410 114 LYS AAA O 1
ATOM 940 N N . ILE A 1 116 ? 6.220 4.563 32.282 1.000 25.550 115 ILE AAA N 1
ATOM 941 C CA . ILE A 1 116 ? 6.687 4.513 33.656 1.000 25.610 115 ILE AAA CA 1
ATOM 942 C C . ILE A 1 116 ? 6.013 3.372 34.400 1.000 24.440 115 ILE AAA C 1
ATOM 943 O O . ILE A 1 116 ? 4.876 3.031 34.104 1.000 21.370 115 ILE AAA O 1
ATOM 948 N N . CYS A 1 117 ? 6.733 2.782 35.353 1.000 25.420 116 CYS AAA N 1
ATOM 949 C CA . CYS A 1 117 ? 6.168 1.728 36.182 1.000 28.600 116 CYS AAA CA 1
ATOM 950 C C . CYS A 1 117 ? 5.829 2.298 37.553 1.000 26.940 116 CYS AAA C 1
ATOM 951 O O . CYS A 1 117 ? 6.705 2.770 38.256 1.000 31.070 116 CYS AAA O 1
ATOM 954 N N . LEU A 1 118 ? 4.572 2.198 37.951 1.000 28.450 117 LEU AAA N 1
ATOM 955 C CA . LEU A 1 118 ? 4.085 2.839 39.164 1.000 35.120 117 LEU AAA CA 1
ATOM 956 C C . LEU A 1 118 ? 4.124 1.885 40.352 1.000 39.610 117 LEU AAA C 1
ATOM 957 O O . LEU A 1 118 ? 4.122 0.666 40.177 1.000 38.450 117 LEU AAA O 1
ATOM 962 N N . THR A 1 119 ? 4.128 2.502 41.545 1.000 43.850 118 THR AAA N 1
ATOM 963 C CA . THR A 1 119 ? 4.043 1.894 42.863 1.000 52.670 118 THR AAA CA 1
ATOM 964 C C . THR A 1 119 ? 2.834 0.970 42.954 1.000 52.560 118 THR AAA C 1
ATOM 965 O O . THR A 1 119 ? 1.895 1.113 42.179 1.000 57.420 118 THR AAA O 1
ATOM 969 N N . ASP A 1 120 ? 2.821 0.082 43.949 1.000 55.040 119 ASP AAA N 1
ATOM 970 C CA . ASP A 1 120 ? 1.744 -0.892 44.075 1.000 59.680 119 ASP AAA CA 1
ATOM 971 C C . ASP A 1 120 ? 0.449 -0.239 44.549 1.000 57.370 119 ASP AAA C 1
ATOM 972 O O . ASP A 1 120 ? -0.614 -0.852 44.490 1.000 61.570 119 ASP AAA O 1
ATOM 977 N N . HIS A 1 121 ? 0.574 0.991 45.054 1.000 59.110 120 HIS AAA N 1
ATOM 978 C CA . HIS A 1 121 ? -0.526 1.786 45.573 1.000 56.630 120 HIS AAA CA 1
ATOM 979 C C . HIS A 1 121 ? -1.500 2.035 44.433 1.000 50.810 120 HIS AAA C 1
ATOM 980 O O . HIS A 1 121 ? -2.697 1.822 44.569 1.000 54.630 120 HIS AAA O 1
ATOM 987 N N . PHE A 1 122 ? -0.936 2.448 43.292 1.000 43.890 121 PHE AAA N 1
ATOM 988 C CA . PHE A 1 122 ? -1.627 3.260 42.311 1.000 40.090 121 PHE AAA CA 1
ATOM 989 C C . PHE A 1 122 ? -2.804 2.518 41.677 1.000 34.780 121 PHE AAA C 1
ATOM 990 O O . PHE A 1 122 ? -3.918 3.016 41.722 1.000 31.550 121 PHE AAA O 1
ATOM 998 N N . LYS A 1 123 ? -2.537 1.379 41.041 1.000 33.040 122 LYS AAA N 1
ATOM 999 C CA . LYS A 1 123 ? -3.522 0.707 40.212 1.000 40.560 122 LYS AAA CA 1
ATOM 1000 C C . LYS A 1 123 ? -4.787 0.365 41.019 1.000 39.740 122 LYS AAA C 1
ATOM 1001 O O . LYS A 1 123 ? -5.890 0.762 40.608 1.000 36.310 122 LYS AAA O 1
ATOM 1007 N N . PRO A 1 124 ? -4.688 -0.322 42.192 1.000 40.220 123 PRO AAA N 1
ATOM 10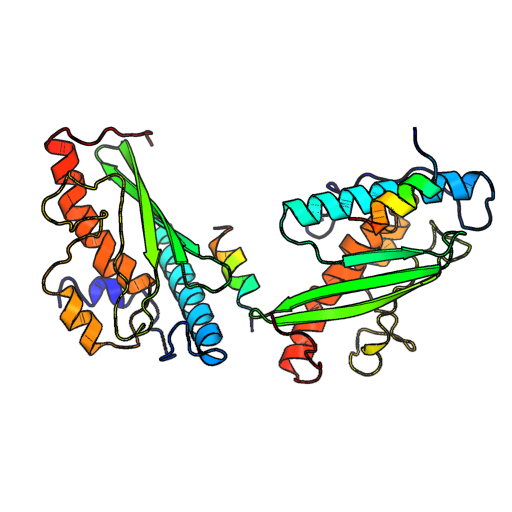08 C CA . PRO A 1 124 ? -5.841 -0.504 43.074 1.000 40.370 123 PRO AAA CA 1
ATOM 1009 C C . PRO A 1 124 ? -6.523 0.771 43.561 1.000 35.590 123 PRO AAA C 1
ATOM 1010 O O . PRO A 1 124 ? -7.746 0.815 43.651 1.000 38.210 123 PRO AAA O 1
ATOM 1014 N N . LEU A 1 125 ? -5.730 1.786 43.880 1.000 34.420 124 LEU AAA N 1
ATOM 1015 C CA . LEU A 1 125 ? -6.249 3.041 44.400 1.000 35.750 124 LEU AAA CA 1
ATOM 1016 C C . LEU A 1 125 ? -7.068 3.781 43.339 1.000 33.760 124 LEU AAA C 1
ATOM 1017 O O . LEU A 1 125 ? -8.125 4.338 43.657 1.000 35.530 124 LEU AAA O 1
ATOM 1022 N N . TRP A 1 126 ? -6.567 3.801 42.095 1.000 29.910 125 TRP AAA N 1
ATOM 1023 C CA . TRP A 1 126 ? -7.295 4.350 40.956 1.000 30.080 125 TRP AAA CA 1
ATOM 1024 C C . TRP A 1 126 ? -8.615 3.604 40.829 1.000 32.770 125 TRP AAA C 1
ATOM 1025 O O . TRP A 1 126 ? -9.673 4.227 40.791 1.000 40.320 125 TRP AAA O 1
ATOM 1036 N N . ALA A 1 127 ? -8.518 2.271 40.822 1.000 34.140 126 ALA AAA N 1
ATOM 1037 C CA . ALA A 1 127 ? -9.583 1.362 40.445 1.000 31.710 126 ALA AAA CA 1
ATOM 1038 C C . ALA A 1 127 ? -10.755 1.522 41.396 1.000 34.410 126 ALA AAA C 1
ATOM 1039 O O . ALA A 1 127 ? -11.885 1.295 41.000 1.000 33.580 126 ALA AAA O 1
ATOM 1041 N N . ARG A 1 128 ? -10.496 1.905 42.646 1.000 36.530 127 ARG AAA N 1
ATOM 1042 C CA . ARG A 1 128 ? -11.604 1.916 43.575 1.000 36.480 127 ARG AAA CA 1
ATOM 1043 C C . ARG A 1 128 ? -12.250 3.293 43.621 1.000 38.900 127 ARG AAA C 1
ATOM 1044 O O . ARG A 1 128 ? -13.221 3.460 44.335 1.000 43.930 127 ARG AAA O 1
ATOM 1052 N N . ASN A 1 129 ? -11.758 4.259 42.847 1.000 38.340 128 ASN AAA N 1
ATOM 1053 C CA . ASN A 1 129 ? -12.247 5.628 42.945 1.000 33.750 128 ASN AAA CA 1
ATOM 1054 C C . ASN A 1 129 ? -12.961 6.073 41.670 1.000 30.520 128 ASN AAA C 1
ATOM 1055 O O . ASN A 1 129 ? -13.366 7.231 41.558 1.000 32.650 128 ASN AAA O 1
ATOM 1060 N N . VAL A 1 130 ? -13.081 5.166 40.695 1.000 29.850 129 VAL AAA N 1
ATOM 1061 C CA . VAL A 1 130 ? -13.598 5.507 39.381 1.000 30.180 129 VAL AAA CA 1
ATOM 1062 C C . VAL A 1 130 ? -14.989 6.091 39.580 1.000 31.180 129 VAL AAA C 1
ATOM 1063 O O . VAL A 1 130 ? -15.731 5.551 40.399 1.000 31.050 129 VAL AAA O 1
ATOM 1067 N N . PRO A 1 131 ? -15.384 7.201 38.894 1.000 33.610 130 PRO AAA N 1
ATOM 1068 C CA . PRO A 1 131 ? -14.500 7.986 38.020 1.000 31.880 130 PRO AAA CA 1
ATOM 1069 C C . PRO A 1 131 ? -14.013 9.333 38.590 1.000 28.470 130 PRO AAA C 1
ATOM 1070 O O . PRO A 1 131 ? -13.878 10.323 37.856 1.000 26.870 130 PRO AAA O 1
ATOM 1074 N N . LYS A 1 132 ? -13.769 9.366 39.904 1.000 23.180 131 LYS AAA N 1
ATOM 1075 C CA . LYS A 1 132 ? -13.329 10.569 40.563 1.000 24.230 131 LYS AAA CA 1
ATOM 1076 C C . LYS A 1 132 ? -11.917 10.999 40.117 1.000 25.720 131 LYS AAA C 1
ATOM 1077 O O . LYS A 1 132 ? -11.663 12.204 40.010 1.000 24.040 131 LYS AAA O 1
ATOM 1083 N N . PHE A 1 133 ? -10.984 10.048 39.904 1.000 20.600 132 PHE AAA N 1
ATOM 1084 C CA . PHE A 1 133 ? -9.616 10.449 39.581 1.000 22.640 132 PHE AAA CA 1
ATOM 1085 C C . PHE A 1 133 ? -9.504 10.773 38.091 1.000 23.980 132 PHE AAA C 1
ATOM 1086 O O . PHE A 1 133 ? -10.065 10.084 37.222 1.000 28.030 132 PHE AAA O 1
ATOM 1094 N N . GLY A 1 134 ? -8.800 11.868 37.796 1.000 20.810 133 GLY AAA N 1
ATOM 1095 C CA . GLY A 1 134 ? -8.525 12.226 36.414 1.000 19.190 133 GLY AAA CA 1
ATOM 1096 C C . GLY A 1 134 ? -7.037 12.466 36.194 1.000 21.120 133 GLY AAA C 1
ATOM 1097 O O . GLY A 1 134 ? -6.205 11.956 36.943 1.000 18.600 133 GLY AAA O 1
ATOM 1098 N N . LEU A 1 135 ? -6.738 13.214 35.127 1.000 20.250 134 LEU AAA N 1
ATOM 1099 C CA . LEU A 1 135 ? -5.388 13.455 34.678 1.000 18.170 134 LEU AAA CA 1
ATOM 1100 C C . LEU A 1 135 ? -4.581 14.186 35.736 1.000 18.370 134 LEU AAA C 1
ATOM 1101 O O . LEU A 1 135 ? -3.362 14.027 35.769 1.000 18.700 134 LEU AAA O 1
ATOM 1106 N N . ALA A 1 136 ? -5.245 14.944 36.603 1.000 16.950 135 ALA AAA N 1
ATOM 1107 C C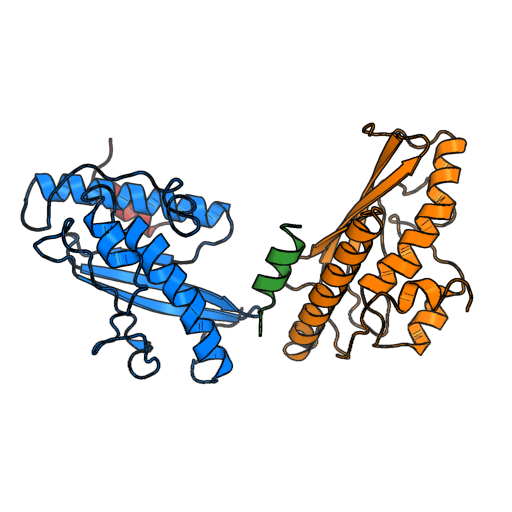A . ALA A 1 136 ? -4.565 15.664 37.664 1.000 18.880 135 ALA AAA CA 1
ATOM 1108 C C . ALA A 1 136 ? -4.031 14.691 38.708 1.000 20.830 135 ALA AAA C 1
ATOM 1109 O O . ALA A 1 136 ? -2.882 14.826 39.120 1.000 21.200 135 ALA AAA O 1
ATOM 1111 N N . HIS A 1 137 ? -4.848 13.715 39.095 1.000 18.320 136 HIS AAA N 1
ATOM 1112 C CA . HIS A 1 137 ? -4.513 12.622 40.002 1.000 18.360 136 HIS AAA CA 1
ATOM 1113 C C . HIS A 1 137 ? -3.448 11.705 39.421 1.000 19.020 136 HIS AAA C 1
ATOM 1114 O O . HIS A 1 137 ? -2.607 11.167 40.163 1.000 19.200 136 HIS AAA O 1
ATOM 1121 N N . LEU A 1 138 ? -3.487 11.516 38.092 1.000 17.860 137 LEU AAA N 1
ATOM 1122 C CA . LEU A 1 138 ? -2.505 10.707 37.392 1.000 17.740 137 LEU AAA CA 1
ATOM 1123 C C . LEU A 1 138 ? -1.105 11.338 37.523 1.000 17.770 137 LEU AAA C 1
ATOM 1124 O O . LEU A 1 138 ? -0.123 10.601 37.694 1.000 16.100 137 LEU AAA O 1
ATOM 1129 N N . MET A 1 139 ? -1.039 12.684 37.455 1.000 15.940 138 MET AAA N 1
ATOM 1130 C CA . MET A 1 139 ? 0.170 13.483 37.580 1.000 18.250 138 MET AAA CA 1
ATOM 1131 C C . MET A 1 139 ? 0.641 13.507 39.027 1.000 18.270 138 MET AAA C 1
ATOM 1132 O O . MET A 1 139 ? 1.786 13.199 39.310 1.000 19.160 138 MET AAA O 1
ATOM 1137 N N . ALA A 1 140 ? -0.273 13.829 39.939 1.000 20.990 139 ALA AAA N 1
ATOM 1138 C CA . ALA A 1 140 ? -0.040 14.020 41.357 1.000 19.890 139 ALA AAA CA 1
ATOM 1139 C C . ALA A 1 140 ? 0.379 12.716 42.034 1.000 21.140 139 ALA AAA C 1
ATOM 1140 O O . ALA A 1 140 ? 1.245 12.743 42.889 1.000 23.470 139 ALA AAA O 1
ATOM 1142 N N . LEU A 1 141 ? -0.260 11.596 41.714 1.000 18.860 140 LEU AAA N 1
ATOM 1143 C CA . LEU A 1 141 ? -0.003 10.345 42.417 1.000 20.000 140 LEU AAA CA 1
ATOM 1144 C C . LEU A 1 141 ? 0.782 9.395 41.525 1.000 19.500 140 LEU AAA C 1
ATOM 1145 O O . LEU A 1 141 ? 1.194 8.352 41.981 1.000 20.720 140 LEU AAA O 1
ATOM 1150 N N . GLY A 1 142 ? 0.884 9.680 40.231 1.000 19.930 141 GLY AAA N 1
ATOM 1151 C CA . GLY A 1 142 ? 1.540 8.775 39.312 1.000 18.320 141 GLY AAA CA 1
ATOM 1152 C C . GLY A 1 142 ? 2.937 9.291 38.986 1.000 20.470 141 GLY AAA C 1
ATOM 1153 O O . GLY A 1 142 ? 3.916 8.748 39.465 1.000 20.380 141 GLY AAA O 1
ATOM 1154 N N . LEU A 1 143 ? 3.004 10.325 38.141 1.000 19.820 142 LEU AAA N 1
ATOM 1155 C CA . LEU A 1 143 ? 4.259 10.763 37.579 1.000 19.990 142 LEU AAA CA 1
ATOM 1156 C C . LEU A 1 143 ? 5.120 11.462 38.637 1.000 22.710 142 LEU AAA C 1
ATOM 1157 O O . LEU A 1 143 ? 6.324 11.235 38.669 1.000 24.500 142 LEU AAA O 1
ATOM 1162 N N . GLY A 1 144 ? 4.505 12.259 39.513 1.000 21.700 143 GLY AAA N 1
ATOM 1163 C CA . GLY A 1 144 ? 5.272 13.009 40.486 1.000 22.110 143 GLY AAA CA 1
ATOM 1164 C C . GLY A 1 144 ? 6.039 12.113 41.446 1.000 21.210 143 GLY AAA C 1
ATOM 1165 O O . GLY A 1 144 ? 7.237 12.301 41.622 1.000 20.630 143 GLY AAA O 1
ATOM 1166 N N . PRO A 1 145 ? 5.379 11.141 42.122 1.000 22.320 144 PRO AAA N 1
ATOM 1167 C CA . PRO A 1 145 ? 6.058 10.177 42.986 1.000 20.400 144 PRO AAA CA 1
ATOM 1168 C C . PRO A 1 145 ? 7.124 9.358 42.282 1.000 22.330 144 PRO AAA C 1
ATOM 1169 O O . PRO A 1 145 ? 8.173 9.057 42.861 1.000 22.810 144 PRO AAA O 1
ATOM 1173 N N . TRP A 1 146 ? 6.846 9.033 41.019 1.000 21.840 145 TRP AAA N 1
ATOM 1174 C CA . TRP A 1 146 ? 7.805 8.318 40.201 1.000 20.320 145 TRP AAA CA 1
ATOM 1175 C C . TRP A 1 146 ? 9.054 9.162 39.946 1.000 20.760 145 TRP AAA C 1
ATOM 1176 O O . TRP A 1 146 ? 10.171 8.652 40.079 1.000 22.270 145 TRP AAA O 1
ATOM 1187 N N . LEU A 1 147 ? 8.885 10.443 39.564 1.000 18.930 146 LEU AAA N 1
ATOM 1188 C CA . LEU A 1 147 ? 10.012 11.332 39.300 1.000 19.350 146 LEU AAA CA 1
ATOM 1189 C C . LEU A 1 147 ? 10.873 11.475 40.546 1.000 20.080 146 LEU AAA C 1
ATOM 1190 O O . LEU A 1 147 ? 12.093 11.474 40.458 1.000 22.180 146 LEU AAA O 1
ATOM 1195 N N . ALA A 1 148 ? 10.226 11.603 41.701 1.000 20.740 147 ALA AAA N 1
ATOM 1196 C CA . ALA A 1 148 ? 10.898 11.842 42.963 1.000 21.840 147 ALA AAA CA 1
ATOM 1197 C C . ALA A 1 148 ? 11.795 10.664 43.374 1.000 23.450 147 ALA AAA C 1
ATOM 1198 O O . ALA A 1 148 ? 12.734 10.852 44.121 1.000 24.490 147 ALA AAA O 1
ATOM 1200 N N . VAL A 1 149 ? 11.527 9.455 42.877 1.000 27.060 148 VAL AAA N 1
ATOM 1201 C CA . VAL A 1 149 ? 12.366 8.308 43.189 1.000 26.230 148 VAL AAA CA 1
ATOM 1202 C C . VAL A 1 149 ? 13.422 8.126 42.097 1.000 29.360 148 VAL AAA C 1
ATOM 1203 O O . VAL A 1 149 ? 14.603 7.957 42.404 1.000 36.070 148 VAL AAA O 1
ATOM 1207 N N . GLU A 1 150 ? 13.021 8.219 40.823 1.000 26.260 149 GLU AAA N 1
ATOM 1208 C CA . GLU A 1 150 ? 13.893 7.812 39.739 1.000 24.760 149 GLU AAA CA 1
ATOM 1209 C C . GLU A 1 150 ? 14.871 8.903 39.292 1.000 23.220 149 GLU AAA C 1
ATOM 1210 O O . GLU A 1 150 ? 15.965 8.599 38.817 1.000 22.340 149 GLU AAA O 1
ATOM 1216 N N . ILE A 1 151 ? 14.486 10.176 39.358 1.000 22.060 150 ILE AAA N 1
ATOM 1217 C CA . ILE A 1 151 ? 15.330 11.209 38.763 1.000 23.830 150 ILE AAA CA 1
ATOM 1218 C C . ILE A 1 151 ? 16.583 11.396 39.626 1.000 26.940 150 ILE AAA C 1
ATOM 1219 O O . ILE A 1 151 ? 17.684 11.458 39.090 1.000 26.460 150 ILE AAA O 1
ATOM 1224 N N . PRO A 1 152 ? 16.473 11.461 40.977 1.000 27.170 151 PRO AAA N 1
ATOM 1225 C CA . PRO A 1 152 ? 17.645 11.538 41.840 1.000 26.720 151 PRO AAA CA 1
ATOM 1226 C C . PRO A 1 152 ? 18.608 10.383 41.605 1.000 30.960 151 PRO AAA C 1
ATOM 1227 O O . PRO A 1 152 ? 19.828 10.608 41.544 1.000 30.370 151 PRO AAA O 1
ATOM 1231 N N . ASP A 1 153 ? 18.037 9.188 41.416 1.000 27.210 152 ASP AAA N 1
ATOM 1232 C CA . ASP A 1 153 ? 18.780 7.969 41.144 1.000 29.350 152 ASP AAA CA 1
ATOM 1233 C C . ASP A 1 153 ? 19.582 8.082 39.850 1.000 30.000 152 ASP AAA C 1
ATOM 1234 O O . ASP A 1 153 ? 20.779 7.809 39.853 1.000 29.330 152 ASP AAA O 1
ATOM 1239 N N . LEU A 1 154 ? 18.935 8.505 38.755 1.000 27.930 153 LEU AAA N 1
ATOM 1240 C CA . LEU A 1 154 ? 19.631 8.641 37.481 1.000 27.050 153 LEU AAA CA 1
ATOM 1241 C C . LEU A 1 154 ? 20.688 9.758 37.530 1.000 29.430 153 LEU AAA C 1
ATOM 1242 O O . LEU A 1 154 ? 21.658 9.682 36.787 1.000 22.700 153 LEU AAA O 1
ATOM 1247 N N . ILE A 1 155 ? 20.429 10.832 38.309 1.000 27.010 154 ILE AAA N 1
ATOM 1248 C CA . ILE A 1 155 ? 21.335 11.948 38.431 1.000 26.920 154 ILE AAA CA 1
ATOM 1249 C C . ILE A 1 155 ? 22.641 11.423 39.043 1.000 29.030 154 ILE AAA C 1
ATOM 1250 O O . ILE A 1 155 ? 23.703 11.533 38.434 1.000 25.160 154 ILE AAA O 1
ATOM 1255 N N . GLN A 1 156 ? 22.515 10.835 40.238 1.000 29.670 155 GLN AAA N 1
ATOM 1256 C CA . GLN A 1 156 ? 23.570 10.217 41.001 1.000 32.230 155 GLN AAA CA 1
ATOM 1257 C C . GLN A 1 156 ? 24.378 9.251 40.145 1.000 33.010 155 GLN AAA C 1
ATOM 1258 O O . GLN A 1 156 ? 25.589 9.297 40.204 1.000 39.330 155 GLN AAA O 1
ATOM 1264 N N . LYS A 1 157 ? 23.733 8.400 39.346 1.000 32.480 156 LYS AAA N 1
ATOM 1265 C CA . LYS A 1 157 ? 24.417 7.432 38.489 1.000 32.100 156 LYS AAA CA 1
ATOM 1266 C C . LYS A 1 157 ? 25.127 8.118 37.312 1.000 30.900 156 LYS AAA C 1
ATOM 1267 O O . LYS A 1 157 ? 25.762 7.418 36.524 1.000 29.890 156 LYS AAA O 1
ATOM 1273 N N . GLY A 1 158 ? 24.925 9.433 37.134 1.000 23.960 157 GLY AAA N 1
ATOM 1274 C CA . GLY A 1 158 ? 25.583 10.174 36.079 1.000 21.150 157 GLY AAA CA 1
ATOM 1275 C C . GLY A 1 158 ? 25.056 9.919 34.671 1.000 22.920 157 GLY AAA C 1
ATOM 1276 O O . GLY A 1 158 ? 25.763 10.130 33.700 1.000 20.070 157 GLY AAA O 1
ATOM 1277 N N . VAL A 1 159 ? 23.787 9.531 34.519 1.000 25.990 158 VAL AAA N 1
ATOM 1278 C CA . VAL A 1 159 ? 23.285 9.170 33.192 1.000 27.060 158 VAL AAA CA 1
ATOM 1279 C C . VAL A 1 159 ? 22.314 10.205 32.567 1.000 31.940 158 VAL AAA C 1
ATOM 1280 O O . VAL A 1 159 ? 21.945 10.108 31.387 1.000 30.390 158 VAL AAA O 1
ATOM 1284 N N . ILE A 1 160 ? 21.928 11.258 33.301 1.000 29.580 159 ILE AAA N 1
ATOM 1285 C CA . ILE A 1 160 ? 21.074 12.255 32.669 1.000 34.740 159 ILE AAA CA 1
ATOM 1286 C C . ILE A 1 160 ? 21.795 13.548 32.301 1.000 33.800 159 ILE AAA C 1
ATOM 1287 O O . ILE A 1 160 ? 22.519 14.118 33.096 1.000 33.460 159 ILE AAA O 1
ATOM 1292 N N . GLN A 1 161 ? 21.517 13.982 31.063 1.000 34.720 160 GLN AAA N 1
ATOM 1293 C CA . GLN A 1 161 ? 22.057 15.139 30.381 1.000 36.580 160 GLN AAA CA 1
ATOM 1294 C C . GLN A 1 161 ? 21.289 16.385 30.822 1.000 47.180 160 GLN AAA C 1
ATOM 1295 O O . GLN A 1 161 ? 20.118 16.564 30.471 1.000 43.780 160 GLN AAA O 1
ATOM 1301 N N . HIS A 1 162 ? 21.952 17.232 31.618 1.000 44.050 161 HIS AAA N 1
ATOM 1302 C CA . HIS A 1 162 ? 21.336 18.473 32.058 1.000 49.150 161 HIS AAA CA 1
ATOM 1303 C C . HIS A 1 162 ? 21.356 19.448 30.885 1.000 47.530 161 HIS AAA C 1
ATOM 1304 O O . HIS A 1 162 ? 22.413 19.691 30.351 1.000 44.280 161 HIS AAA O 1
ATOM 1311 N N . LYS A 1 163 ? 20.220 20.021 30.467 1.000 52.930 162 LYS AAA N 1
ATOM 1312 C CA . LYS A 1 163 ? 20.236 20.785 29.218 1.000 61.340 162 LYS AAA CA 1
ATOM 1313 C C . LYS A 1 163 ? 20.118 22.303 29.428 1.000 68.220 162 LYS AAA C 1
ATOM 1314 O O . LYS A 1 163 ? 20.528 23.052 28.535 1.000 60.840 162 LYS AAA O 1
ATOM 1320 N N . GLU A 1 164 ? 19.586 22.752 30.589 1.000 73.520 163 GLU AAA N 1
ATOM 1321 C CA . GLU A 1 164 ? 19.318 24.176 30.788 1.000 88.240 163 GLU AAA CA 1
ATOM 1322 C C . GLU A 1 164 ? 19.861 24.741 32.110 1.000 94.490 163 GLU AAA C 1
ATOM 1323 O O . GLU A 1 164 ? 19.573 24.239 33.205 1.000 85.990 163 GLU AAA O 1
ATOM 1329 N N . LYS A 1 165 ? 20.619 25.838 31.957 1.000 97.040 164 LYS AAA N 1
ATOM 1330 C CA . LYS A 1 165 ? 21.300 26.537 33.033 1.000 102.020 164 LYS AAA CA 1
ATOM 1331 C C . LYS A 1 165 ? 20.262 27.188 33.943 1.000 120.040 164 LYS AAA C 1
ATOM 1332 O O . LYS A 1 165 ? 19.384 27.905 33.466 1.000 130.890 164 LYS AAA O 1
ATOM 1338 N N . CYS A 1 166 ? 20.381 26.919 35.252 1.000 129.990 165 CYS AAA N 1
ATOM 1339 C CA . CYS A 1 166 ? 19.456 27.405 36.263 1.000 117.500 165 CYS AAA CA 1
ATOM 1340 C C . CYS A 1 166 ? 20.236 28.114 37.383 1.000 110.430 165 CYS AAA C 1
ATOM 1341 O O . CYS A 1 166 ? 21.081 28.982 37.045 1.000 91.380 165 CYS AAA O 1
ATOM 1344 N N . ASP B 1 4 ? 38.221 29.485 76.360 1.000 147.630 3 ASP BBB N 1
ATOM 1345 C CA . ASP B 1 4 ? 38.097 28.003 76.241 1.000 152.550 3 ASP BBB CA 1
ATOM 1346 C C . ASP B 1 4 ? 36.861 27.521 77.005 1.000 148.550 3 ASP BBB C 1
ATOM 1347 O O . ASP B 1 4 ? 36.326 26.456 76.698 1.000 143.170 3 ASP BBB O 1
ATOM 1352 N N . GLU B 1 5 ? 36.428 28.313 77.997 1.000 153.290 4 GLU BBB N 1
ATOM 1353 C CA . GLU B 1 5 ? 35.258 28.021 78.815 1.000 152.320 4 GLU BBB CA 1
ATOM 1354 C C . GLU B 1 5 ? 33.985 28.336 78.028 1.000 155.850 4 GLU BBB C 1
ATOM 1355 O O . GLU B 1 5 ? 33.072 27.510 77.956 1.000 156.950 4 GLU BBB O 1
ATOM 1361 N N . ALA B 1 6 ? 33.938 29.543 77.445 1.000 147.020 5 ALA BBB N 1
ATOM 1362 C CA . ALA B 1 6 ? 32.824 29.977 76.617 1.000 142.050 5 ALA BBB CA 1
ATOM 1363 C C . ALA B 1 6 ? 33.051 29.576 75.156 1.000 157.400 5 ALA BBB C 1
ATOM 1364 O O . ALA B 1 6 ? 32.510 30.218 74.259 1.000 169.550 5 ALA BBB O 1
ATOM 1366 N N . THR B 1 7 ? 33.839 28.509 74.929 1.000 177.490 6 THR BBB N 1
ATOM 1367 C CA . THR B 1 7 ? 34.201 28.031 73.597 1.000 178.180 6 THR BBB CA 1
ATOM 1368 C C . THR B 1 7 ? 33.641 26.623 73.368 1.000 173.700 6 THR BBB C 1
ATOM 1369 O O . THR B 1 7 ? 32.475 26.479 73.003 1.000 170.820 6 THR BBB O 1
ATOM 1373 N N . ARG B 1 8 ? 34.486 25.605 73.606 1.000 166.080 7 ARG BBB N 1
ATOM 1374 C CA . ARG B 1 8 ? 34.320 24.237 73.137 1.000 154.480 7 ARG BBB CA 1
ATOM 1375 C C . ARG B 1 8 ? 33.053 23.606 73.703 1.000 156.770 7 ARG BBB C 1
ATOM 1376 O O . ARG B 1 8 ? 32.514 22.675 73.095 1.000 149.410 7 ARG BBB O 1
ATOM 1384 N N . ARG B 1 9 ? 32.612 24.111 74.865 1.000 155.810 8 ARG BBB N 1
ATOM 1385 C CA . ARG B 1 9 ? 31.477 23.559 75.590 1.000 145.830 8 ARG BBB CA 1
ATOM 1386 C C . ARG B 1 9 ? 30.260 23.468 74.676 1.000 138.070 8 ARG BBB C 1
ATOM 1387 O O . ARG B 1 9 ? 29.501 22.499 74.732 1.000 124.370 8 ARG BBB O 1
ATOM 1395 N N . VAL B 1 10 ? 30.111 24.484 73.820 1.000 146.750 9 VAL BBB N 1
ATOM 1396 C CA . VAL B 1 10 ? 28.895 24.669 73.048 1.000 150.380 9 VAL BBB CA 1
ATOM 1397 C C . VAL B 1 10 ? 29.163 24.427 71.556 1.000 133.630 9 VAL BBB C 1
ATOM 1398 O O . VAL B 1 10 ? 28.217 24.233 70.797 1.000 121.560 9 VAL BBB O 1
ATOM 1402 N N . VAL B 1 11 ? 30.446 24.377 71.152 1.000 135.310 10 VAL BBB N 1
ATOM 1403 C CA . VAL B 1 11 ? 30.825 24.117 69.766 1.000 136.510 10 VAL BBB CA 1
ATOM 1404 C C . VAL B 1 11 ? 30.636 22.635 69.457 1.000 133.000 10 VAL BBB C 1
ATOM 1405 O O . VAL B 1 11 ? 29.999 22.288 68.465 1.000 147.740 10 VAL BBB O 1
ATOM 1409 N N . SER B 1 12 ? 31.182 21.780 70.329 1.000 124.630 11 SER BBB N 1
ATOM 1410 C CA . SER B 1 12 ? 31.321 20.350 70.109 1.000 113.130 11 SER BBB CA 1
ATOM 1411 C C . SER B 1 12 ? 29.972 19.657 69.910 1.000 107.780 11 SER BBB C 1
ATOM 1412 O O . SER B 1 12 ? 29.919 18.498 69.509 1.000 90.420 11 SER BBB O 1
ATOM 1415 N N . GLU B 1 13 ? 28.876 20.367 70.199 1.000 111.560 12 GLU BBB N 1
ATOM 1416 C CA . GLU B 1 13 ? 27.538 19.835 69.990 1.000 114.620 12 GLU BBB CA 1
ATOM 1417 C C . GLU B 1 13 ? 27.091 20.067 68.547 1.000 116.320 12 GLU BBB C 1
ATOM 1418 O O . GLU B 1 13 ? 26.146 19.434 68.082 1.000 114.180 12 GLU BBB O 1
ATOM 1424 N N . ILE B 1 14 ? 27.763 20.994 67.853 1.000 112.500 13 ILE BBB N 1
ATOM 1425 C CA . ILE B 1 14 ? 27.514 21.278 66.447 1.000 102.370 13 ILE BBB CA 1
ATOM 1426 C C . ILE B 1 14 ? 28.523 20.499 65.605 1.000 95.230 13 ILE BBB C 1
ATOM 1427 O O . ILE B 1 14 ? 29.727 20.618 65.820 1.000 100.550 13 ILE BBB O 1
ATOM 1432 N N . PRO B 1 15 ? 28.076 19.718 64.592 1.000 94.690 14 PRO BBB N 1
ATOM 1433 C CA . PRO B 1 15 ? 28.993 19.038 63.669 1.000 91.490 14 PRO BBB CA 1
ATOM 1434 C C . PRO B 1 15 ? 29.780 20.012 62.792 1.000 80.030 14 PRO BBB C 1
ATOM 1435 O O . PRO B 1 15 ? 29.212 20.955 62.248 1.000 78.040 14 PRO BBB O 1
ATOM 1439 N N . VAL B 1 16 ? 31.092 19.781 62.671 1.000 73.460 15 VAL BBB N 1
ATOM 1440 C CA . VAL B 1 16 ? 31.993 20.671 61.951 1.000 77.240 15 VAL BBB CA 1
ATOM 1441 C C . VAL B 1 16 ? 31.714 20.596 60.447 1.000 75.910 15 VAL BBB C 1
ATOM 1442 O O . VAL B 1 16 ? 31.233 19.582 59.963 1.000 82.710 15 VAL BBB O 1
ATOM 1446 N N . LEU B 1 17 ? 31.972 21.680 59.709 1.000 73.210 16 LEU BBB N 1
ATOM 1447 C CA . LEU B 1 17 ? 31.762 21.662 58.267 1.000 74.800 16 LEU BBB CA 1
ATOM 1448 C C . LEU B 1 17 ? 33.104 21.443 57.567 1.000 68.000 16 LEU BBB C 1
ATOM 1449 O O . LEU B 1 17 ? 34.146 21.674 58.163 1.000 69.890 16 LEU BBB O 1
ATOM 1454 N N . LYS B 1 18 ? 33.073 21.037 56.290 1.000 68.240 17 LYS BBB N 1
ATOM 1455 C CA . LYS B 1 18 ? 34.278 20.609 55.592 1.000 65.170 17 LYS BBB CA 1
ATOM 1456 C C . LYS B 1 18 ? 34.609 21.493 54.389 1.000 64.190 17 LYS BBB C 1
ATOM 1457 O O . LYS B 1 18 ? 35.767 21.838 54.192 1.000 60.050 17 LYS BBB O 1
ATOM 1463 N N . THR B 1 19 ? 33.620 21.807 53.547 1.000 64.150 18 THR BBB N 1
ATOM 1464 C CA . THR B 1 19 ? 33.938 22.376 52.245 1.000 63.110 18 THR BBB CA 1
ATOM 1465 C C . THR B 1 19 ? 34.405 23.818 52.428 1.000 62.760 18 THR BBB C 1
ATOM 1466 O O . THR B 1 19 ? 33.790 24.584 53.167 1.000 65.900 18 THR BBB O 1
ATOM 1470 N N . ASN B 1 20 ? 35.494 24.177 51.746 1.000 57.550 19 ASN BBB N 1
ATOM 1471 C CA . ASN B 1 20 ? 35.974 25.542 51.801 1.000 58.960 19 ASN BBB CA 1
ATOM 1472 C C . ASN B 1 20 ? 35.558 26.238 50.514 1.000 58.210 19 ASN BBB C 1
ATOM 1473 O O . ASN B 1 20 ? 36.354 26.366 49.589 1.000 62.560 19 ASN BBB O 1
ATOM 1478 N N . ALA B 1 21 ? 34.305 26.700 50.471 1.000 62.310 20 ALA BBB N 1
ATOM 1479 C CA . ALA B 1 21 ? 33.787 27.361 49.282 1.000 50.400 20 ALA BBB CA 1
ATOM 1480 C C . ALA B 1 21 ? 32.857 28.495 49.697 1.000 46.590 20 ALA BBB C 1
ATOM 1481 O O . ALA B 1 21 ? 32.258 28.457 50.772 1.000 42.880 20 ALA BBB O 1
ATOM 1483 N N . GLY B 1 22 ? 32.768 29.499 48.821 1.000 44.080 21 GLY BBB N 1
ATOM 1484 C CA . GLY B 1 22 ? 31.914 30.649 49.021 1.000 45.160 21 GLY BBB CA 1
ATOM 1485 C C . GLY B 1 22 ? 30.830 30.699 47.954 1.000 46.930 21 GLY BBB C 1
ATOM 1486 O O . GLY B 1 22 ? 30.827 29.883 47.039 1.000 48.840 21 GLY BBB O 1
ATOM 1487 N N . PRO B 1 23 ? 29.901 31.674 48.018 1.000 44.540 22 PRO BBB N 1
ATOM 1488 C CA . PRO B 1 23 ? 28.759 31.713 47.107 1.000 46.560 22 PRO BBB CA 1
ATOM 1489 C C . PRO B 1 23 ? 29.113 31.924 45.637 1.000 50.890 22 PRO BBB C 1
ATOM 1490 O O . PRO B 1 23 ? 28.225 31.941 44.794 1.000 50.860 22 PRO BBB O 1
ATOM 1494 N N . ARG B 1 24 ? 30.407 32.046 45.320 1.000 53.810 23 ARG BBB N 1
ATOM 1495 C CA . ARG B 1 24 ? 30.805 32.157 43.930 1.000 57.630 23 ARG BBB CA 1
ATOM 1496 C C . ARG B 1 24 ? 31.381 30.843 43.388 1.000 56.390 23 ARG BBB C 1
ATOM 1497 O O . ARG B 1 24 ? 31.654 30.718 42.200 1.000 59.190 23 ARG BBB O 1
ATOM 1505 N N . ASP B 1 25 ? 31.526 29.841 44.247 1.000 56.450 24 ASP BBB N 1
ATOM 1506 C CA . ASP B 1 25 ? 32.252 28.636 43.898 1.000 61.390 24 ASP BBB CA 1
ATOM 1507 C C . ASP B 1 25 ? 31.316 27.546 43.371 1.000 59.790 24 ASP BBB C 1
ATOM 1508 O O . ASP B 1 25 ? 31.526 26.375 43.647 1.000 60.360 24 ASP BBB O 1
ATOM 1513 N N . ARG B 1 26 ? 30.265 27.952 42.661 1.000 65.070 25 ARG BBB N 1
ATOM 1514 C CA . ARG B 1 26 ? 29.462 27.119 41.767 1.000 67.230 25 ARG BBB CA 1
ATOM 1515 C C . ARG B 1 26 ? 29.162 25.719 42.318 1.000 66.510 25 ARG BBB C 1
ATOM 1516 O O . ARG B 1 26 ? 28.258 25.518 43.141 1.000 57.940 25 ARG BBB O 1
ATOM 1524 N N . GLU B 1 27 ? 29.929 24.753 41.794 1.000 73.940 26 GLU BBB N 1
ATOM 1525 C CA . GLU B 1 27 ? 29.927 23.332 42.103 1.000 70.570 26 GLU BBB CA 1
ATOM 1526 C C . GLU B 1 27 ? 30.085 23.085 43.604 1.000 65.700 26 GLU BBB C 1
ATOM 1527 O O . GLU B 1 27 ? 29.364 22.289 44.239 1.000 52.220 26 GLU BBB O 1
ATOM 1533 N N . LEU B 1 28 ? 31.106 23.765 44.140 1.000 55.590 27 LEU BBB N 1
ATOM 1534 C CA . LEU B 1 28 ? 31.496 23.532 45.515 1.000 53.060 27 LEU BBB CA 1
ATOM 1535 C C . LEU B 1 28 ? 30.601 24.279 46.498 1.000 48.760 27 LEU BBB C 1
ATOM 1536 O O . LEU B 1 28 ? 30.411 23.785 47.609 1.000 48.500 27 LEU BBB O 1
ATOM 1541 N N . TRP B 1 29 ? 30.022 25.420 46.085 1.000 38.630 28 TRP BBB N 1
ATOM 1542 C CA . TRP B 1 29 ? 29.119 26.186 46.930 1.000 37.400 28 TRP BBB CA 1
ATOM 1543 C C . TRP B 1 29 ? 27.886 25.359 47.302 1.000 38.920 28 TRP BBB C 1
ATOM 1544 O O . TRP B 1 29 ? 27.450 25.340 48.457 1.000 38.060 28 TRP BBB O 1
ATOM 1555 N N . VAL B 1 30 ? 27.344 24.634 46.318 1.000 36.300 29 VAL BBB N 1
ATOM 1556 C CA . VAL B 1 30 ? 26.182 23.818 46.598 1.000 35.870 29 VAL BBB CA 1
ATOM 1557 C C . VAL B 1 30 ? 26.511 22.772 47.660 1.000 35.630 29 VAL BBB C 1
ATOM 1558 O O . VAL B 1 30 ? 25.754 22.601 48.619 1.000 33.540 29 VAL BBB O 1
ATOM 1562 N N . GLN B 1 31 ? 27.673 22.124 47.517 1.000 37.340 30 GLN BBB N 1
ATOM 1563 C CA . GLN B 1 31 ? 28.153 21.169 48.508 1.000 40.450 30 GLN BBB CA 1
ATOM 1564 C C . GLN B 1 31 ? 28.249 21.817 49.893 1.000 39.380 30 GLN BBB C 1
ATOM 1565 O O . GLN B 1 31 ? 27.806 21.244 50.882 1.000 32.990 30 GLN BBB O 1
ATOM 1571 N N . ARG B 1 32 ? 28.827 23.028 49.952 1.000 39.790 31 ARG BBB N 1
ATOM 1572 C CA . ARG B 1 32 ? 28.968 23.769 51.196 1.000 40.120 31 ARG BBB CA 1
ATOM 1573 C C . ARG B 1 32 ? 27.596 24.110 51.777 1.000 40.550 31 ARG BBB C 1
ATOM 1574 O O . ARG B 1 32 ? 27.385 23.916 52.971 1.000 41.020 31 ARG BBB O 1
ATOM 1582 N N . LEU B 1 33 ? 26.692 24.617 50.924 1.000 37.230 32 LEU BBB N 1
ATOM 1583 C CA . LEU B 1 33 ? 25.323 24.921 51.307 1.000 37.260 32 LEU BBB CA 1
ATOM 1584 C C . LEU B 1 33 ? 24.659 23.720 51.962 1.000 38.760 32 LEU BBB C 1
ATOM 1585 O O . LEU B 1 33 ? 23.942 23.893 52.936 1.000 42.010 32 LEU BBB O 1
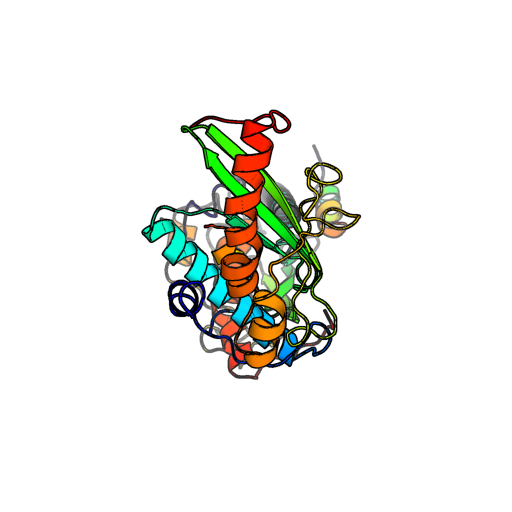ATOM 1590 N N . LYS B 1 34 ? 24.840 22.520 51.392 1.000 42.190 33 LYS BBB N 1
ATOM 1591 C CA . LYS B 1 34 ? 24.229 21.313 51.932 1.000 41.980 33 LYS BBB CA 1
ATOM 1592 C C . LYS B 1 34 ? 24.776 21.025 53.325 1.000 42.710 33 LYS BBB C 1
ATOM 1593 O O . LYS B 1 34 ? 24.019 20.641 54.220 1.000 43.510 33 LYS BBB O 1
ATOM 1599 N N . GLU B 1 35 ? 26.096 21.212 53.494 1.000 45.580 34 GLU BBB N 1
ATOM 1600 C CA . GLU B 1 35 ? 26.723 21.085 54.797 1.000 43.250 34 GLU BBB CA 1
ATOM 1601 C C . GLU B 1 35 ? 26.029 22.027 55.772 1.000 47.670 34 GLU BBB C 1
ATOM 1602 O O . GLU B 1 35 ? 25.607 21.574 56.830 1.000 48.820 34 GLU BBB O 1
ATOM 1608 N N . GLU B 1 36 ? 25.792 23.281 55.348 1.000 46.660 35 GLU BBB N 1
ATOM 1609 C CA . GLU B 1 36 ? 25.238 24.307 56.219 1.000 41.890 35 GLU BBB CA 1
ATOM 1610 C C . GLU B 1 36 ? 23.894 23.859 56.765 1.000 40.670 35 GLU BBB C 1
ATOM 1611 O O . GLU B 1 36 ? 23.704 23.892 57.972 1.000 46.640 35 GLU BBB O 1
ATOM 1617 N N . TYR B 1 37 ? 22.994 23.447 55.861 1.000 40.020 36 TYR BBB N 1
ATOM 1618 C CA . TYR B 1 37 ? 21.672 22.938 56.184 1.000 46.110 36 TYR BBB CA 1
ATOM 1619 C C . TYR B 1 37 ? 21.749 21.748 57.135 1.000 51.070 36 TYR BBB C 1
ATOM 1620 O O . TYR B 1 37 ? 20.922 21.619 58.038 1.000 54.670 36 TYR BBB O 1
ATOM 1629 N N . GLN B 1 38 ? 22.733 20.873 56.927 1.000 49.530 37 GLN BBB N 1
ATOM 1630 C CA . GLN B 1 38 ? 22.807 19.673 57.745 1.000 59.350 37 GLN BBB CA 1
ATOM 1631 C C . GLN B 1 38 ? 23.185 20.067 59.169 1.000 58.450 37 GLN BBB C 1
ATOM 1632 O O . GLN B 1 38 ? 22.599 19.585 60.130 1.000 60.980 37 GLN BBB O 1
ATOM 1638 N N . SER B 1 39 ? 24.178 20.949 59.275 1.000 52.300 38 SER BBB N 1
ATOM 1639 C CA . SER B 1 39 ? 24.659 21.488 60.531 1.000 51.060 38 SER BBB CA 1
ATOM 1640 C C . SER B 1 39 ? 23.574 22.303 61.248 1.000 60.480 38 SER BBB C 1
ATOM 1641 O O . SER B 1 39 ? 23.449 22.223 62.471 1.000 67.110 38 SER BBB O 1
ATOM 1644 N N . LEU B 1 40 ? 22.789 23.092 60.496 1.000 60.520 39 LEU BBB N 1
ATOM 1645 C CA . LEU B 1 40 ? 21.744 23.923 61.067 1.000 65.920 39 LEU BBB CA 1
ATOM 1646 C C . LEU B 1 40 ? 20.606 23.041 61.587 1.000 69.100 39 LEU BBB C 1
ATOM 1647 O O . LEU B 1 40 ? 20.007 23.340 62.616 1.000 68.980 39 LEU BBB O 1
ATOM 1652 N N . ILE B 1 41 ? 20.289 21.963 60.860 1.000 69.720 40 ILE BBB N 1
ATOM 1653 C CA . ILE B 1 41 ? 19.215 21.071 61.267 1.000 72.480 40 ILE BBB CA 1
ATOM 1654 C C . ILE B 1 41 ? 19.645 20.358 62.545 1.000 72.210 40 ILE BBB C 1
ATOM 1655 O O . ILE B 1 41 ? 18.868 20.252 63.488 1.000 68.640 40 ILE BBB O 1
ATOM 1660 N N . ARG B 1 42 ? 20.908 19.929 62.590 1.000 70.070 41 ARG BBB N 1
ATOM 1661 C CA . ARG B 1 42 ? 21.428 19.238 63.759 1.000 73.630 41 ARG BBB CA 1
ATOM 1662 C C . ARG B 1 42 ? 21.374 20.164 64.974 1.000 77.560 41 ARG BBB C 1
ATOM 1663 O O . ARG B 1 42 ? 20.981 19.729 66.045 1.000 83.480 41 ARG BBB O 1
ATOM 1671 N N . TYR B 1 43 ? 21.736 21.441 64.802 1.000 73.450 42 TYR BBB N 1
ATOM 1672 C CA . TYR B 1 43 ? 21.763 22.403 65.892 1.000 79.530 42 TYR BBB CA 1
ATOM 1673 C C . TYR B 1 43 ? 20.354 22.677 66.443 1.000 76.680 42 TYR BBB C 1
ATOM 1674 O O . TYR B 1 43 ? 20.129 22.741 67.651 1.000 81.240 42 TYR BBB O 1
ATOM 1683 N N . VAL B 1 44 ? 19.398 22.847 65.539 1.000 73.470 43 VAL BBB N 1
ATOM 1684 C CA . VAL B 1 44 ? 18.020 23.111 65.902 1.000 82.930 43 VAL BBB CA 1
ATOM 1685 C C . VAL B 1 44 ? 17.436 21.915 66.659 1.000 92.740 43 VAL BBB C 1
ATOM 1686 O O . VAL B 1 44 ? 16.626 22.109 67.556 1.000 96.680 43 VAL BBB O 1
ATOM 1690 N N . GLU B 1 45 ? 17.856 20.690 66.307 1.000 102.380 44 GLU BBB N 1
ATOM 1691 C CA . GLU B 1 45 ? 17.404 19.466 66.960 1.000 98.460 44 GLU BBB CA 1
ATOM 1692 C C . GLU B 1 45 ? 17.931 19.397 68.390 1.000 90.610 44 GLU BBB C 1
ATOM 1693 O O . GLU B 1 45 ? 17.170 19.099 69.301 1.000 81.520 44 GLU BBB O 1
ATOM 1699 N N . ASN B 1 46 ? 19.231 19.654 68.567 1.000 82.640 45 ASN BBB N 1
ATOM 1700 C CA . ASN B 1 46 ? 19.857 19.731 69.877 1.000 81.350 45 ASN BBB CA 1
ATOM 1701 C C . ASN B 1 46 ? 19.162 20.784 70.735 1.000 84.230 45 ASN BBB C 1
ATOM 1702 O O . ASN B 1 46 ? 19.089 20.631 71.952 1.000 91.200 45 ASN BBB O 1
ATOM 1707 N N . ASN B 1 47 ? 18.701 21.867 70.094 1.000 82.720 46 ASN BBB N 1
ATOM 1708 C CA . ASN B 1 47 ? 18.041 22.968 70.779 1.000 81.880 46 ASN BBB CA 1
ATOM 1709 C C . ASN B 1 47 ? 16.677 22.504 71.284 1.000 81.950 46 ASN BBB C 1
ATOM 1710 O O . ASN B 1 47 ? 16.362 22.710 72.442 1.000 93.250 46 ASN BBB O 1
ATOM 1715 N N . LYS B 1 48 ? 15.888 21.862 70.416 1.000 79.460 47 LYS BBB N 1
ATOM 1716 C CA . LYS B 1 48 ? 14.591 21.309 70.763 1.000 83.810 47 LYS BBB CA 1
ATOM 1717 C C . LYS B 1 48 ? 14.717 20.288 71.891 1.000 83.700 47 LYS BBB C 1
ATOM 1718 O O . LYS B 1 48 ? 13.843 20.237 72.751 1.000 90.610 47 LYS BBB O 1
ATOM 1724 N N . ASN B 1 49 ? 15.805 19.505 71.896 1.000 81.110 48 ASN BBB N 1
ATOM 1725 C CA . ASN B 1 49 ? 16.048 18.495 72.917 1.000 79.360 48 ASN BBB CA 1
ATOM 1726 C C . ASN B 1 49 ? 16.433 19.122 74.248 1.000 82.100 48 ASN BBB C 1
ATOM 1727 O O . ASN B 1 49 ? 16.062 18.588 75.285 1.000 97.490 48 ASN BBB O 1
ATOM 1732 N N . ALA B 1 50 ? 17.228 20.198 74.218 1.000 87.240 49 ALA BBB N 1
ATOM 1733 C CA . ALA B 1 50 ? 17.591 20.922 75.429 1.000 86.190 49 ALA BBB CA 1
ATOM 1734 C C . ALA B 1 50 ? 16.510 21.958 75.755 1.000 86.560 49 ALA BBB C 1
ATOM 1735 O O . ALA B 1 50 ? 16.719 22.870 76.554 1.000 83.070 49 ALA BBB O 1
ATOM 1737 N N . ASP B 1 51 ? 15.369 21.816 75.075 1.000 85.930 50 ASP BBB N 1
ATOM 1738 C CA . ASP B 1 51 ? 14.183 22.638 75.207 1.000 91.100 50 ASP BBB CA 1
ATOM 1739 C C . ASP B 1 51 ? 14.475 24.134 75.076 1.000 93.110 50 ASP BBB C 1
ATOM 1740 O O . ASP B 1 51 ? 13.742 24.932 75.642 1.000 103.160 50 ASP BBB O 1
ATOM 1745 N N . ASN B 1 52 ? 15.506 24.513 74.307 1.000 93.960 51 ASN BBB N 1
ATOM 1746 C CA . ASN B 1 52 ? 15.849 25.916 74.099 1.000 96.680 51 ASN BBB CA 1
ATOM 1747 C C . ASN B 1 52 ? 15.921 26.211 72.605 1.000 92.760 51 ASN BBB C 1
ATOM 1748 O O . ASN B 1 52 ? 16.946 26.638 72.085 1.000 85.460 51 ASN BBB O 1
ATOM 1753 N N . ASP B 1 53 ? 14.789 25.997 71.942 1.000 89.980 52 ASP BBB N 1
ATOM 1754 C CA . ASP B 1 53 ? 14.637 26.219 70.518 1.000 85.450 52 ASP BBB CA 1
ATOM 1755 C C . ASP B 1 53 ? 14.496 27.717 70.245 1.000 83.040 52 ASP BBB C 1
ATOM 1756 O O . ASP B 1 53 ? 13.380 28.223 70.120 1.000 77.170 52 ASP BBB O 1
ATOM 1761 N N . TRP B 1 54 ? 15.628 28.419 70.092 1.000 74.800 53 TRP BBB N 1
ATOM 1762 C CA . TRP B 1 54 ? 15.613 29.875 70.163 1.000 71.200 53 TRP BBB CA 1
ATOM 1763 C C . TRP B 1 54 ? 15.685 30.591 68.816 1.000 71.510 53 TRP BBB C 1
ATOM 1764 O O . TRP B 1 54 ? 15.654 31.820 68.798 1.000 65.330 53 TRP BBB O 1
ATOM 1775 N N . PHE B 1 55 ? 15.836 29.861 67.703 1.000 75.020 54 PHE BBB N 1
ATOM 1776 C CA . PHE B 1 55 ? 15.922 30.535 66.419 1.000 71.780 54 PHE BBB CA 1
ATOM 1777 C C . PHE B 1 55 ? 15.455 29.625 65.290 1.000 66.860 54 PHE BBB C 1
ATOM 1778 O O . PHE B 1 55 ? 15.519 28.409 65.401 1.000 68.480 54 PHE BBB O 1
ATOM 1786 N N . ARG B 1 56 ? 14.999 30.268 64.208 1.000 77.580 55 ARG BBB N 1
ATOM 1787 C CA . ARG B 1 56 ? 14.754 29.690 62.896 1.000 75.380 55 ARG BBB CA 1
ATOM 1788 C C . ARG B 1 56 ? 15.395 30.577 61.831 1.000 68.700 55 ARG BBB C 1
ATOM 1789 O O . ARG B 1 56 ? 15.354 31.803 61.918 1.000 65.050 55 ARG BBB O 1
ATOM 1797 N N . LEU B 1 57 ? 15.960 29.935 60.805 1.000 66.160 56 LEU BBB N 1
ATOM 1798 C CA . LEU B 1 57 ? 16.570 30.623 59.682 1.000 53.740 56 LEU BBB CA 1
ATOM 1799 C C . LEU B 1 57 ? 16.025 30.038 58.387 1.000 51.600 56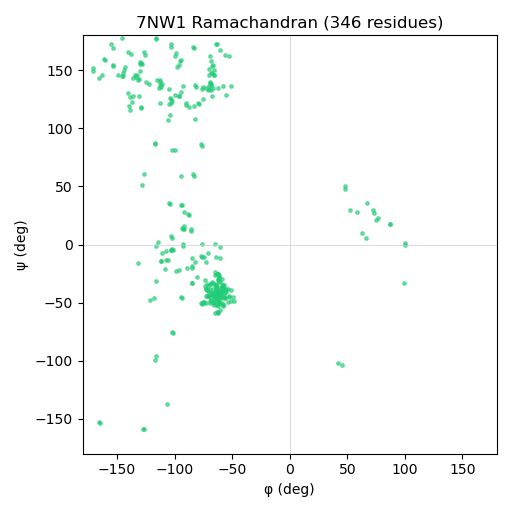 LEU BBB C 1
ATOM 1800 O O . LEU B 1 57 ? 15.603 28.885 58.336 1.000 55.960 56 LEU BBB O 1
ATOM 1805 N N . GLU B 1 58 ? 16.099 30.837 57.326 1.000 52.360 57 GLU BBB N 1
ATOM 1806 C CA . GLU B 1 58 ? 15.959 30.307 55.981 1.000 51.550 57 GLU BBB CA 1
ATOM 1807 C C . GLU B 1 58 ? 16.682 31.259 55.028 1.000 45.040 57 GLU BBB C 1
ATOM 1808 O O . GLU B 1 58 ? 17.142 32.316 55.448 1.000 43.060 57 GLU BBB O 1
ATOM 1814 N N . SER B 1 59 ? 16.799 30.862 53.758 1.000 40.030 58 SER BBB N 1
A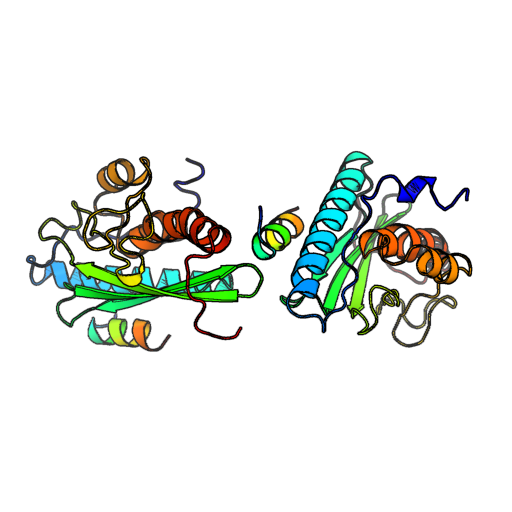TOM 1815 C CA . SER B 1 59 ? 17.609 31.553 52.776 1.000 36.020 58 SER BBB CA 1
ATOM 1816 C C . SER B 1 59 ? 16.875 31.569 51.454 1.000 33.680 58 SER BBB C 1
ATOM 1817 O O . SER B 1 59 ? 15.896 30.863 51.303 1.000 33.610 58 SER BBB O 1
ATOM 1820 N N . ASN B 1 60 ? 17.341 32.415 50.527 1.000 35.360 59 ASN BBB N 1
ATOM 1821 C CA . ASN B 1 60 ? 16.935 32.364 49.135 1.000 31.380 59 ASN BBB CA 1
ATOM 1822 C C . ASN B 1 60 ? 17.413 31.035 48.553 1.000 34.650 59 ASN BBB C 1
ATOM 1823 O O . ASN B 1 60 ? 18.124 30.283 49.213 1.000 38.030 59 ASN BBB O 1
ATOM 1828 N N . LYS B 1 61 ? 17.006 30.718 47.322 1.000 36.390 60 LYS BBB N 1
ATOM 1829 C CA . LYS B 1 61 ? 17.341 29.420 46.761 1.000 34.980 60 LYS BBB CA 1
ATOM 1830 C C . LYS B 1 61 ? 18.846 29.250 46.563 1.000 32.580 60 LYS BBB C 1
ATOM 1831 O O . LYS B 1 61 ? 19.327 28.144 46.590 1.000 35.880 60 LYS BBB O 1
ATOM 1837 N N . GLU B 1 62 ? 19.583 30.340 46.379 1.000 36.090 61 GLU BBB N 1
ATOM 1838 C CA . GLU B 1 62 ? 21.008 30.348 46.105 1.000 33.970 61 GLU BBB CA 1
ATOM 1839 C C . GLU B 1 62 ? 21.816 30.272 47.402 1.000 37.180 61 GLU BBB C 1
ATOM 1840 O O . GLU B 1 62 ? 23.039 30.100 47.363 1.000 34.970 61 GLU BBB O 1
ATOM 1846 N N . GLY B 1 63 ? 21.147 30.458 48.553 1.000 38.070 62 GLY BBB N 1
ATOM 1847 C CA . GLY B 1 63 ? 21.770 30.337 49.860 1.000 32.550 62 GLY BBB CA 1
ATOM 1848 C C . GLY B 1 63 ? 22.666 31.522 50.197 1.000 32.540 62 GLY BBB C 1
ATOM 1849 O O . GLY B 1 63 ? 23.512 31.404 51.058 1.000 38.320 62 GLY BBB O 1
ATOM 1850 N N . THR B 1 64 ? 22.461 32.659 49.533 1.000 36.180 63 THR BBB N 1
ATOM 1851 C CA . THR B 1 64 ? 23.281 33.855 49.680 1.000 35.870 63 THR BBB CA 1
ATOM 1852 C C . THR B 1 64 ? 22.672 34.865 50.669 1.000 36.490 63 THR BBB C 1
ATOM 1853 O O . THR B 1 64 ? 23.390 35.693 51.232 1.000 37.980 63 THR BBB O 1
ATOM 1857 N N . ARG B 1 65 ? 21.357 34.784 50.898 1.000 32.540 64 ARG BBB N 1
ATOM 1858 C CA . ARG B 1 65 ? 20.625 35.749 51.703 1.000 35.920 64 ARG BBB CA 1
ATOM 1859 C C . ARG B 1 65 ? 19.805 35.009 52.746 1.000 32.940 64 ARG BBB C 1
ATOM 1860 O O . ARG B 1 65 ? 18.910 34.254 52.391 1.000 35.000 64 ARG BBB O 1
ATOM 1868 N N . TRP B 1 66 ? 20.110 35.255 54.024 1.000 35.010 65 TRP BBB N 1
ATOM 1869 C CA . TRP B 1 66 ? 19.507 34.548 55.144 1.000 37.600 65 TRP BBB CA 1
ATOM 1870 C C . TRP B 1 66 ? 18.594 35.477 55.930 1.000 40.340 65 TRP BBB C 1
ATOM 1871 O O . TRP B 1 66 ? 18.911 36.632 56.148 1.000 42.390 65 TRP BBB O 1
ATOM 1882 N N . PHE B 1 67 ? 17.445 34.950 56.321 1.000 45.990 66 PHE BBB N 1
ATOM 1883 C CA . PHE B 1 67 ? 16.514 35.681 57.161 1.000 52.510 66 PHE BBB CA 1
ATOM 1884 C C . PHE B 1 67 ? 15.840 34.694 58.109 1.000 59.500 66 PHE BBB C 1
ATOM 1885 O O . PHE B 1 67 ? 15.615 33.529 57.765 1.000 58.550 66 PHE BBB O 1
ATOM 1893 N N . GLY B 1 68 ? 15.559 35.167 59.326 1.000 61.640 67 GLY BBB N 1
ATOM 1894 C CA . GLY B 1 68 ? 14.844 34.357 60.293 1.000 57.720 67 GLY BBB CA 1
ATOM 1895 C C . GLY B 1 68 ? 14.299 35.181 61.452 1.000 56.070 67 GLY BBB C 1
ATOM 1896 O O . GLY B 1 68 ? 14.034 36.373 61.335 1.000 55.030 67 GLY BBB O 1
ATOM 1897 N N . LYS B 1 69 ? 14.144 34.494 62.575 1.000 59.800 68 LYS BBB N 1
ATOM 1898 C CA . LYS B 1 69 ? 13.588 35.049 63.790 1.000 62.620 68 LYS BBB CA 1
ATOM 1899 C C . LYS B 1 69 ? 14.326 34.368 64.925 1.000 66.830 68 LYS BBB C 1
ATOM 1900 O O . LYS B 1 69 ? 14.711 33.210 64.783 1.000 69.430 68 LYS BBB O 1
ATOM 1906 N N . CYS B 1 70 ? 14.572 35.112 66.006 1.000 66.400 69 CYS BBB N 1
ATOM 1907 C CA . CYS B 1 70 ? 15.109 34.516 67.214 1.000 72.010 69 CYS BBB CA 1
ATOM 1908 C C . CYS B 1 70 ? 14.196 34.883 68.375 1.000 80.110 69 CYS BBB C 1
ATOM 1909 O O . CYS B 1 70 ? 13.369 35.782 68.247 1.000 78.290 69 CYS BBB O 1
ATOM 1912 N N . TRP B 1 71 ? 14.327 34.142 69.480 1.000 84.750 70 TRP BBB N 1
ATOM 1913 C CA . TRP B 1 71 ? 13.419 34.287 70.606 1.000 82.790 70 TRP BBB CA 1
ATOM 1914 C C . TRP B 1 71 ? 14.246 34.371 71.875 1.000 83.310 70 TRP BBB C 1
ATOM 1915 O O . TRP B 1 71 ? 15.294 33.736 71.965 1.000 78.420 70 TRP BBB O 1
ATOM 1926 N N . TYR B 1 72 ? 13.744 35.171 72.820 1.000 92.840 71 TYR BBB N 1
ATOM 1927 C CA . TYR B 1 72 ? 14.310 35.306 74.148 1.000 92.820 71 TYR BBB CA 1
ATOM 1928 C C . TYR B 1 72 ? 13.179 35.295 75.168 1.000 98.410 71 TYR BBB C 1
ATOM 1929 O O . TYR B 1 72 ? 12.210 36.046 75.045 1.000 104.870 71 TYR BBB O 1
ATOM 1938 N N . ILE B 1 73 ? 13.312 34.418 76.166 1.000 101.940 72 ILE BBB N 1
ATOM 1939 C CA . ILE B 1 73 ? 12.308 34.296 77.208 1.000 102.650 72 ILE BBB CA 1
ATOM 1940 C C . ILE B 1 73 ? 12.823 35.000 78.462 1.000 92.220 72 ILE BBB C 1
ATOM 1941 O O . ILE B 1 73 ? 13.930 34.719 78.920 1.000 87.260 72 ILE BBB O 1
ATOM 1946 N N . HIS B 1 74 ? 12.012 35.945 78.963 1.000 95.130 73 HIS BBB N 1
ATOM 1947 C CA . HIS B 1 74 ? 12.299 36.726 80.156 1.000 100.340 73 HIS BBB CA 1
ATOM 1948 C C . HIS B 1 74 ? 11.037 36.891 81.002 1.000 99.170 73 HIS BBB C 1
ATOM 1949 O O . HIS B 1 74 ? 10.063 37.489 80.540 1.000 99.420 73 HIS BBB O 1
ATOM 1956 N N . ASP B 1 75 ? 11.075 36.323 82.222 1.000 95.590 74 ASP BBB N 1
ATOM 1957 C CA . ASP B 1 75 ? 9.962 36.250 83.160 1.000 103.440 74 ASP BBB CA 1
ATOM 1958 C C . ASP B 1 75 ? 8.699 35.753 82.462 1.000 109.400 74 ASP BBB C 1
ATOM 1959 O O . ASP B 1 75 ? 7.640 36.360 82.608 1.000 129.760 74 ASP BBB O 1
ATOM 1964 N N . LEU B 1 76 ? 8.838 34.664 81.696 1.000 103.290 75 LEU BBB N 1
ATOM 1965 C CA . LEU B 1 76 ? 7.774 34.004 80.948 1.000 107.190 75 LEU BBB CA 1
ATOM 1966 C C . LEU B 1 76 ? 7.161 34.892 79.859 1.000 109.200 75 LEU BBB C 1
ATOM 1967 O O . LEU B 1 76 ? 6.166 34.517 79.240 1.000 108.450 75 LEU BBB O 1
ATOM 1972 N N . LEU B 1 77 ? 7.781 36.045 79.594 1.000 124.530 76 LEU BBB N 1
ATOM 1973 C CA . LEU B 1 77 ? 7.462 36.783 78.384 1.000 122.630 76 LEU BBB CA 1
ATOM 1974 C C . LEU B 1 77 ? 8.420 36.394 77.259 1.000 129.510 76 LEU BBB C 1
ATOM 1975 O O . LEU B 1 77 ? 9.628 36.253 77.459 1.000 120.560 76 LEU BBB O 1
ATOM 1980 N N . LYS B 1 78 ? 7.837 36.197 76.071 1.000 133.330 77 LYS BBB N 1
ATOM 1981 C CA . LYS B 1 78 ? 8.585 35.853 74.877 1.000 121.760 77 LYS BBB CA 1
ATOM 1982 C C . LYS B 1 78 ? 8.793 37.100 74.022 1.000 116.030 77 LYS BBB C 1
ATOM 1983 O O . LYS B 1 78 ? 7.840 37.814 73.708 1.000 108.840 77 LYS BBB O 1
ATOM 1989 N N . TYR B 1 79 ? 10.059 37.330 73.657 1.000 111.760 78 TYR BBB N 1
ATOM 1990 C CA . TYR B 1 79 ? 10.444 38.404 72.759 1.000 108.000 78 TYR BBB CA 1
ATOM 1991 C C . TYR B 1 79 ? 10.927 37.791 71.453 1.000 99.780 78 TYR BBB C 1
ATOM 1992 O O . TYR B 1 79 ? 11.661 36.804 71.454 1.000 90.220 78 TYR BBB O 1
ATOM 2001 N N . GLU B 1 80 ? 10.465 38.380 70.351 1.000 98.650 79 GLU BBB N 1
ATOM 2002 C CA . GLU B 1 80 ? 10.767 37.880 69.027 1.000 99.530 79 GLU BBB CA 1
ATOM 2003 C C . GLU B 1 80 ? 11.437 39.008 68.251 1.000 94.090 79 GLU BBB C 1
ATOM 2004 O O . GLU B 1 80 ? 11.014 40.156 68.356 1.000 92.000 79 GLU BBB O 1
ATOM 2010 N N . PHE B 1 81 ? 12.487 38.658 67.498 1.000 89.780 80 PHE BBB N 1
ATOM 2011 C CA . PHE B 1 81 ? 13.269 39.616 66.732 1.000 82.650 80 PHE BBB CA 1
ATOM 2012 C C . PHE B 1 81 ? 13.608 39.030 65.368 1.000 79.800 80 PHE BBB C 1
ATOM 2013 O O . PHE B 1 81 ? 14.147 37.930 65.294 1.000 75.130 80 PHE BBB O 1
ATOM 2021 N N . ASP B 1 82 ? 13.293 39.784 64.305 1.000 70.690 81 ASP BBB N 1
ATOM 2022 C CA . ASP B 1 82 ? 13.707 39.459 62.950 1.000 64.130 81 ASP BBB CA 1
ATOM 2023 C C . ASP B 1 82 ? 15.214 39.629 62.817 1.000 61.000 81 ASP BBB C 1
ATOM 2024 O O . ASP B 1 82 ? 15.788 40.569 63.377 1.000 59.450 81 ASP BBB O 1
ATOM 2029 N N . ILE B 1 83 ? 15.828 38.663 62.117 1.000 56.740 82 ILE BBB N 1
ATOM 2030 C CA . ILE B 1 83 ? 17.260 38.650 61.859 1.000 58.290 82 ILE BBB CA 1
ATOM 2031 C C . ILE B 1 83 ? 17.493 38.434 60.366 1.000 58.270 82 ILE BBB C 1
ATOM 2032 O O . ILE B 1 83 ? 16.639 37.874 59.678 1.000 57.980 82 ILE BBB O 1
ATOM 2037 N N . GLU B 1 84 ? 18.662 38.887 59.897 1.000 59.600 83 GLU BBB N 1
ATOM 2038 C CA . GLU B 1 84 ? 19.079 38.755 58.514 1.000 54.190 83 GLU BBB CA 1
ATOM 2039 C C . GLU B 1 84 ? 20.588 38.935 58.423 1.000 48.840 83 GLU BBB C 1
ATOM 2040 O O . GLU B 1 84 ? 21.209 39.487 59.326 1.000 54.340 83 GLU BBB O 1
ATOM 2046 N N . PHE B 1 85 ? 21.156 38.430 57.324 1.000 48.680 84 PHE BBB N 1
ATOM 2047 C CA . PHE B 1 85 ? 22.558 38.597 56.953 1.000 45.340 84 PHE BBB CA 1
ATOM 2048 C C . PHE B 1 85 ? 22.754 38.073 55.535 1.000 41.810 84 PHE BBB C 1
ATOM 2049 O O . PHE B 1 85 ? 22.006 37.217 55.077 1.000 41.120 84 PHE BBB O 1
ATOM 2057 N N . ASP B 1 86 ? 23.738 38.649 54.839 1.000 39.430 85 ASP BBB N 1
ATOM 2058 C CA . ASP B 1 86 ? 24.223 38.107 53.588 1.000 43.060 85 ASP BBB CA 1
ATOM 2059 C C . ASP B 1 86 ? 25.458 37.264 53.859 1.000 46.510 85 ASP BBB C 1
ATOM 2060 O O . ASP B 1 86 ? 26.179 37.509 54.821 1.000 55.660 85 ASP BBB O 1
ATOM 2065 N N . ILE B 1 87 ? 25.697 36.301 52.970 1.000 45.380 86 ILE BBB N 1
ATOM 2066 C CA . ILE B 1 87 ? 26.921 35.529 52.971 1.000 45.920 86 ILE BBB CA 1
ATOM 2067 C C . ILE B 1 87 ? 27.980 36.340 52.219 1.000 48.220 86 ILE BBB C 1
ATOM 2068 O O . ILE B 1 87 ? 27.799 36.658 51.050 1.000 59.830 86 ILE BBB O 1
ATOM 2073 N N . PRO B 1 88 ? 29.102 36.732 52.857 1.000 48.630 87 PRO BBB N 1
ATOM 2074 C CA . PRO B 1 88 ? 30.161 37.461 52.153 1.000 48.540 87 PRO BBB CA 1
ATOM 2075 C C . PRO B 1 88 ? 30.859 36.586 51.105 1.000 48.560 87 PRO BBB C 1
ATOM 2076 O O . PRO B 1 88 ? 30.854 35.355 51.213 1.000 45.070 87 PRO BBB O 1
ATOM 2080 N N . ILE B 1 89 ? 31.421 37.231 50.070 1.000 46.130 88 ILE BBB N 1
ATOM 2081 C CA . ILE B 1 89 ? 32.034 36.518 48.954 1.000 49.390 88 ILE BBB CA 1
ATOM 2082 C C . ILE B 1 89 ? 33.198 35.663 49.459 1.000 52.470 88 ILE BBB C 1
ATOM 2083 O O . ILE B 1 89 ? 33.446 34.576 48.950 1.000 51.540 88 ILE BBB O 1
ATOM 2088 N N . THR B 1 90 ? 33.874 36.127 50.512 1.000 52.790 89 THR BBB N 1
ATOM 2089 C CA . THR B 1 90 ? 35.037 35.428 51.036 1.000 49.880 89 THR BBB CA 1
ATOM 2090 C C . THR B 1 90 ? 34.658 34.452 52.153 1.000 46.150 89 THR BBB C 1
ATOM 2091 O O . THR B 1 90 ? 35.532 33.925 52.844 1.000 47.570 89 THR BBB O 1
ATOM 2095 N N . TYR B 1 91 ? 33.361 34.175 52.297 1.000 40.550 90 TYR BBB N 1
ATOM 2096 C CA . TYR B 1 91 ? 32.901 33.157 53.229 1.000 44.160 90 TYR BBB CA 1
ATOM 2097 C C . TYR B 1 91 ? 33.405 31.811 52.712 1.000 43.550 90 TYR BBB C 1
ATOM 2098 O O . TYR B 1 91 ? 33.460 31.631 51.506 1.000 44.630 90 TYR BBB O 1
ATOM 2107 N N . PRO B 1 92 ? 33.782 30.800 53.532 1.000 45.670 91 PRO BBB N 1
ATOM 2108 C CA . PRO B 1 92 ? 33.688 30.830 54.997 1.000 52.320 91 PRO BBB CA 1
ATOM 2109 C C . PRO B 1 92 ? 34.890 31.322 55.811 1.000 56.190 91 PRO BBB C 1
ATOM 2110 O O . PRO B 1 92 ? 34.953 31.080 57.023 1.000 54.270 91 PRO BBB O 1
ATOM 2114 N N . THR B 1 93 ? 35.832 31.997 55.130 1.000 59.300 92 THR BBB N 1
ATOM 2115 C CA . THR B 1 93 ? 36.932 32.734 55.742 1.000 68.980 92 THR BBB CA 1
ATOM 2116 C C . THR B 1 93 ? 36.364 33.918 56.528 1.000 68.950 92 THR BBB C 1
ATOM 2117 O O . THR B 1 93 ? 36.680 34.098 57.704 1.000 70.390 92 THR BBB O 1
ATOM 2121 N N . THR B 1 94 ? 35.531 34.727 55.858 1.000 70.360 93 THR BBB N 1
ATOM 2122 C CA . THR B 1 94 ? 34.849 35.862 56.467 1.000 59.930 93 THR BBB CA 1
ATOM 2123 C C . THR B 1 94 ? 33.499 35.407 57.024 1.000 64.000 93 THR BBB C 1
ATOM 2124 O O . THR B 1 94 ? 32.653 34.935 56.265 1.000 68.760 93 THR BBB O 1
ATOM 2128 N N . ALA B 1 95 ? 33.305 35.570 58.342 1.000 59.610 94 ALA BBB N 1
ATOM 2129 C CA . ALA B 1 95 ? 32.041 35.288 59.010 1.000 62.350 94 ALA BBB CA 1
ATOM 2130 C C . ALA B 1 95 ? 30.997 36.324 58.571 1.000 64.590 94 ALA BBB C 1
ATOM 2131 O O . ALA B 1 95 ? 31.353 37.478 58.361 1.000 61.600 94 ALA BBB O 1
ATOM 2133 N N . PRO B 1 96 ? 29.706 35.967 58.327 1.000 69.430 95 PRO BBB N 1
ATOM 2134 C CA . PRO B 1 96 ? 28.685 36.955 57.968 1.000 68.530 95 PRO BBB CA 1
ATOM 2135 C C . PRO B 1 96 ? 28.392 37.851 59.165 1.000 66.350 95 PRO BBB C 1
ATOM 2136 O O . PRO B 1 96 ? 28.646 37.457 60.298 1.000 71.940 95 PRO BBB O 1
ATOM 2140 N N . GLU B 1 97 ? 27.849 39.042 58.895 1.000 61.050 96 GLU BBB N 1
ATOM 2141 C CA . GLU B 1 97 ? 27.482 39.996 59.926 1.000 59.110 96 GLU BBB CA 1
ATOM 2142 C C . GLU B 1 97 ? 25.969 39.980 60.101 1.000 57.560 96 GLU BBB C 1
ATOM 2143 O O . GLU B 1 97 ? 25.221 40.393 59.217 1.000 59.130 96 GLU BBB O 1
ATOM 2149 N N . ILE B 1 98 ? 25.536 39.479 61.260 1.000 56.480 97 ILE BBB N 1
ATOM 2150 C CA . ILE B 1 98 ? 24.117 39.384 61.554 1.000 57.960 97 ILE BBB CA 1
ATOM 2151 C C . ILE B 1 98 ? 23.589 40.772 61.896 1.000 57.620 97 ILE BBB C 1
ATOM 2152 O O . ILE B 1 98 ? 24.205 41.510 62.656 1.000 60.780 97 ILE BBB O 1
ATOM 2157 N N . ALA B 1 99 ? 22.433 41.084 61.316 1.000 61.010 98 ALA BBB N 1
ATOM 2158 C CA . ALA B 1 99 ? 21.699 42.298 61.590 1.000 63.270 98 ALA BBB CA 1
ATOM 2159 C C . ALA B 1 99 ? 20.387 41.931 62.278 1.000 70.890 98 ALA BBB C 1
ATOM 2160 O O . ALA B 1 99 ? 19.715 40.977 61.883 1.000 72.050 98 ALA BBB O 1
ATOM 2162 N N . VAL B 1 100 ? 20.073 42.680 63.343 1.000 73.170 99 VAL BBB N 1
ATOM 2163 C CA . VAL B 1 100 ? 18.758 42.687 63.960 1.000 73.960 99 VAL BBB CA 1
ATOM 2164 C C . VAL B 1 100 ? 18.212 44.103 63.790 1.000 75.190 99 VAL BBB C 1
ATOM 2165 O O . VAL B 1 100 ? 18.417 44.951 64.657 1.000 74.710 99 VAL BBB O 1
ATOM 2169 N N . PRO B 1 101 ? 17.546 44.420 62.654 1.000 79.160 100 PRO BBB N 1
ATOM 2170 C CA . PRO B 1 101 ? 17.195 45.804 62.319 1.000 74.570 100 PRO BBB CA 1
ATOM 2171 C C . PRO B 1 101 ? 16.262 46.529 63.288 1.000 70.920 100 PRO BBB C 1
ATOM 2172 O O . PRO B 1 101 ? 16.339 47.739 63.427 1.000 67.920 100 PRO BBB O 1
ATOM 2176 N N . GLU B 1 102 ? 15.395 45.795 63.983 1.000 75.410 101 GLU BBB N 1
ATOM 2177 C CA . GLU B 1 102 ? 14.394 46.447 64.811 1.000 74.510 101 GLU BBB CA 1
ATOM 2178 C C . GLU B 1 102 ? 15.027 46.979 66.095 1.000 69.940 101 GLU BBB C 1
ATOM 2179 O O . GLU B 1 102 ? 14.406 47.753 66.809 1.000 66.330 101 GLU BBB O 1
ATOM 2185 N N . LEU B 1 103 ? 16.276 46.594 66.365 1.000 67.950 102 LEU BBB N 1
ATOM 2186 C CA . LEU B 1 103 ? 16.956 47.057 67.565 1.000 72.060 102 LEU BBB CA 1
ATOM 2187 C C . LEU B 1 103 ? 17.966 48.152 67.229 1.000 75.600 102 LEU BBB C 1
ATOM 2188 O O . LEU B 1 103 ? 18.770 48.541 68.079 1.000 68.320 102 LEU BBB O 1
ATOM 2193 N N . ASP B 1 104 ? 17.956 48.603 65.973 1.000 77.150 103 ASP BBB N 1
ATOM 2194 C CA . ASP B 1 104 ? 18.937 49.565 65.510 1.000 81.420 103 ASP BBB CA 1
ATOM 2195 C C . ASP B 1 104 ? 18.651 50.901 66.183 1.000 89.020 103 ASP BBB C 1
ATOM 2196 O O . ASP B 1 104 ? 17.502 51.332 66.261 1.000 92.080 103 ASP BBB O 1
ATOM 2201 N N . GLY B 1 105 ? 19.719 51.527 66.683 1.000 94.680 104 GLY BBB N 1
ATOM 2202 C CA . GLY B 1 105 ? 19.612 52.740 67.464 1.000 91.150 104 GLY BBB CA 1
ATOM 2203 C C . GLY B 1 105 ? 18.927 52.482 68.802 1.000 84.860 104 GLY BBB C 1
ATOM 2204 O O . GLY B 1 105 ? 18.147 53.311 69.250 1.000 98.260 104 GLY BBB O 1
ATOM 2205 N N . LYS B 1 106 ? 19.178 51.310 69.402 1.000 85.170 105 LYS BBB N 1
ATOM 2206 C CA . LYS B 1 106 ? 18.761 51.055 70.776 1.000 84.600 105 LYS BBB CA 1
ATOM 2207 C C . LYS B 1 106 ? 19.894 50.474 71.619 1.000 85.100 105 LYS BBB C 1
ATOM 2208 O O . LYS B 1 106 ? 19.798 50.449 72.836 1.000 86.980 105 LYS BBB O 1
ATOM 2214 N N . THR B 1 107 ? 20.955 49.970 70.987 1.000 90.210 106 THR BBB N 1
ATOM 2215 C CA . THR B 1 107 ? 22.059 49.408 71.753 1.000 84.700 106 THR BBB CA 1
ATOM 2216 C C . THR B 1 107 ? 23.381 49.925 71.195 1.000 83.840 106 THR BBB C 1
ATOM 2217 O O . THR B 1 107 ? 23.508 50.136 69.986 1.000 85.640 106 THR BBB O 1
ATOM 2221 N N . ALA B 1 108 ? 24.343 50.115 72.112 1.000 84.280 107 ALA BBB N 1
ATOM 2222 C CA . ALA B 1 108 ? 25.710 50.535 71.836 1.000 77.700 107 ALA BBB CA 1
ATOM 2223 C C . ALA B 1 108 ? 26.492 49.429 71.124 1.000 79.650 107 ALA BBB C 1
ATOM 2224 O O . ALA B 1 108 ? 27.336 49.730 70.290 1.000 79.410 107 ALA BBB O 1
ATOM 2226 N N . LYS B 1 109 ? 26.210 48.157 71.451 1.000 86.090 108 LYS BBB N 1
ATOM 2227 C CA . LYS B 1 109 ? 26.919 47.013 70.894 1.000 81.200 108 LYS BBB CA 1
ATOM 2228 C C . LYS B 1 109 ? 26.302 46.635 69.544 1.000 82.040 108 LYS BBB C 1
ATOM 2229 O O . LYS B 1 109 ? 25.828 45.514 69.339 1.000 80.840 108 LYS BBB O 1
ATOM 2235 N N . MET B 1 110 ? 26.358 47.597 68.616 1.000 83.700 109 MET BBB N 1
ATOM 2236 C CA . MET B 1 110 ? 25.706 47.514 67.319 1.000 81.600 109 MET BBB CA 1
ATOM 2237 C C . MET B 1 110 ? 26.267 48.602 66.400 1.000 80.470 109 MET BBB C 1
ATOM 2238 O O . MET B 1 110 ? 26.584 49.689 66.862 1.000 92.580 109 MET BBB O 1
ATOM 2243 N N . TYR B 1 111 ? 26.412 48.291 65.105 1.000 81.780 110 TYR BBB N 1
ATOM 2244 C CA . TYR B 1 111 ? 26.825 49.245 64.087 1.000 80.900 110 TYR BBB CA 1
ATOM 2245 C C . TYR B 1 111 ? 25.605 49.663 63.275 1.000 81.070 110 TYR BBB C 1
ATOM 2246 O O . TYR B 1 111 ? 24.549 49.054 63.400 1.000 85.080 110 TYR BBB O 1
ATOM 2255 N N . ARG B 1 112 ? 25.770 50.686 62.428 1.000 78.580 111 ARG BBB N 1
ATOM 2256 C CA . ARG B 1 112 ? 24.648 51.227 61.681 1.000 88.620 111 ARG BBB CA 1
ATOM 2257 C C . ARG B 1 112 ? 24.093 50.135 60.772 1.000 91.960 111 ARG BBB C 1
ATOM 2258 O O . ARG B 1 112 ? 24.847 49.400 60.140 1.000 106.320 111 ARG BBB O 1
ATOM 2266 N N . GLY B 1 113 ? 22.763 50.009 60.761 1.000 95.350 112 GLY BBB N 1
ATOM 2267 C CA . GLY B 1 113 ? 22.066 48.989 59.993 1.000 96.020 112 GLY BBB CA 1
ATOM 2268 C C . GLY B 1 113 ? 21.639 47.802 60.855 1.000 95.930 112 GLY BBB C 1
ATOM 2269 O O . GLY B 1 113 ? 21.030 46.858 60.367 1.000 111.240 112 GLY BBB O 1
ATOM 2270 N N . GLY B 1 114 ? 21.957 47.851 62.147 1.000 90.700 113 GLY BBB N 1
ATOM 2271 C CA . GLY B 1 114 ? 21.484 46.840 63.076 1.000 84.250 113 GLY BBB CA 1
ATOM 2272 C C . GLY B 1 114 ? 22.422 45.641 63.140 1.000 75.560 113 GLY BBB C 1
ATOM 2273 O O . GLY B 1 114 ? 22.036 44.581 63.629 1.000 76.330 113 GLY BBB O 1
ATOM 2274 N N . LYS B 1 115 ? 23.655 45.832 62.665 1.000 68.000 114 LYS BBB N 1
ATOM 2275 C CA . LYS B 1 115 ? 24.653 44.778 62.690 1.000 67.950 114 LYS BBB CA 1
ATOM 2276 C C . LYS B 1 115 ? 25.239 44.668 64.087 1.000 71.730 114 LYS BBB C 1
ATOM 2277 O O . LYS B 1 115 ? 25.835 45.618 64.584 1.000 70.720 114 LYS BBB O 1
ATOM 2283 N N . ILE B 1 116 ? 25.097 43.484 64.684 1.000 78.630 115 ILE BBB N 1
ATOM 2284 C CA . ILE B 1 116 ? 25.490 43.264 66.068 1.000 76.870 115 ILE BBB CA 1
ATOM 2285 C C . ILE B 1 116 ? 27.013 43.359 66.215 1.000 79.040 115 ILE BBB C 1
ATOM 2286 O O . ILE B 1 116 ? 27.759 43.052 65.292 1.000 73.610 115 ILE BBB O 1
ATOM 2291 N N . CYS B 1 117 ? 27.466 43.831 67.379 1.000 83.890 116 CYS BBB N 1
ATOM 2292 C CA . CYS B 1 117 ? 28.891 43.921 67.657 1.000 90.100 116 CYS BBB CA 1
ATOM 2293 C C . CYS B 1 117 ? 29.287 42.801 68.617 1.000 85.750 116 CYS BBB C 1
ATOM 2294 O O . CYS B 1 117 ? 28.782 42.721 69.732 1.000 85.060 116 CYS BBB O 1
ATOM 2297 N N . LEU B 1 118 ? 30.215 41.947 68.179 1.000 87.930 117 LEU BBB N 1
ATOM 2298 C CA . LEU B 1 118 ? 30.587 40.773 68.953 1.000 94.440 117 LEU BBB CA 1
ATOM 2299 C C . LEU B 1 118 ? 31.825 41.060 69.804 1.000 91.930 117 LEU BBB C 1
ATOM 2300 O O . LEU B 1 118 ? 32.606 41.957 69.490 1.000 86.100 117 LEU BBB O 1
ATOM 2305 N N . THR B 1 119 ? 31.982 40.255 70.867 1.000 92.510 118 THR BBB N 1
ATOM 2306 C CA . THR B 1 119 ? 33.134 40.214 71.757 1.000 90.820 118 THR BBB CA 1
ATOM 2307 C C . THR B 1 119 ? 34.408 39.963 70.962 1.000 90.800 118 THR BBB C 1
ATOM 2308 O O . THR B 1 119 ? 34.372 39.499 69.831 1.000 88.990 118 THR BBB O 1
ATOM 2312 N N . ASP B 1 120 ? 35.549 40.251 71.588 1.000 104.840 119 ASP BBB N 1
ATOM 2313 C CA . ASP B 1 120 ? 36.826 40.186 70.903 1.000 108.960 119 ASP BBB CA 1
ATOM 2314 C C . ASP B 1 120 ? 37.254 38.739 70.702 1.000 108.460 119 ASP BBB C 1
ATOM 2315 O O . ASP B 1 120 ? 38.211 38.504 69.972 1.000 103.410 119 ASP BBB O 1
ATOM 2320 N N . HIS B 1 121 ? 36.548 37.799 71.348 1.000 111.650 120 HIS BBB N 1
ATOM 2321 C CA . HIS B 1 121 ? 36.835 36.382 71.201 1.000 115.430 120 HIS BBB CA 1
ATOM 2322 C C . HIS B 1 121 ? 36.571 35.964 69.761 1.000 118.060 120 HIS BBB C 1
ATOM 2323 O O . HIS B 1 121 ? 37.411 35.304 69.158 1.000 123.140 120 HIS BBB O 1
ATOM 2330 N N . PHE B 1 122 ? 35.442 36.436 69.214 1.000 115.260 121 PHE BBB N 1
ATOM 2331 C CA . PHE B 1 122 ? 34.788 35.810 68.075 1.000 101.810 121 PHE BBB CA 1
ATOM 2332 C C . PHE B 1 122 ? 35.656 35.814 66.816 1.000 96.080 121 PHE BBB C 1
ATOM 2333 O O . PHE B 1 122 ? 35.918 34.750 66.263 1.000 94.160 121 PHE BBB O 1
ATOM 2341 N N . LYS B 1 123 ? 36.061 37.001 66.348 1.000 84.990 122 LYS BBB N 1
ATOM 2342 C CA . LYS B 1 123 ? 36.683 37.116 65.035 1.000 86.840 122 LYS BBB CA 1
ATOM 2343 C C . LYS B 1 123 ? 37.983 36.306 64.937 1.000 90.210 122 LYS BBB C 1
ATOM 2344 O O . LYS B 1 123 ? 38.136 35.522 63.999 1.000 84.840 122 LYS BBB O 1
ATOM 2350 N N . PRO B 1 124 ? 38.945 36.419 65.887 1.000 83.120 123 PRO BBB N 1
ATOM 2351 C CA . PRO B 1 124 ? 40.087 35.499 65.931 1.000 80.730 123 PRO BBB CA 1
ATOM 2352 C C . PRO B 1 124 ? 39.751 34.011 66.078 1.000 81.690 123 PRO BBB C 1
ATOM 2353 O O . PRO B 1 124 ? 40.421 33.170 65.479 1.000 79.840 123 PRO BBB O 1
ATOM 2357 N N . LEU B 1 125 ? 38.722 33.686 66.875 1.000 79.690 124 LEU BBB N 1
ATOM 2358 C CA . LEU B 1 125 ? 38.325 32.297 67.105 1.000 76.000 124 LEU BBB CA 1
ATOM 2359 C C . LEU B 1 125 ? 37.781 31.671 65.817 1.000 83.960 124 LEU BBB C 1
ATOM 2360 O O . LEU B 1 125 ? 38.074 30.510 65.513 1.000 77.590 124 LEU BBB O 1
ATOM 2365 N N . TRP B 1 126 ? 36.960 32.444 65.086 1.000 81.890 125 TRP BBB N 1
ATOM 2366 C CA . TRP B 1 126 ? 36.460 32.031 63.786 1.000 81.070 125 TRP BBB CA 1
ATOM 2367 C C . TRP B 1 126 ? 37.654 31.796 62.874 1.000 77.500 125 TRP BBB C 1
ATOM 2368 O O . TRP B 1 126 ? 37.747 30.736 62.271 1.000 90.120 125 TRP BBB O 1
ATOM 2379 N N . ALA B 1 127 ? 38.561 32.781 62.828 1.000 72.790 126 ALA BBB N 1
ATOM 2380 C CA . ALA B 1 127 ? 39.650 32.864 61.867 1.000 75.630 126 ALA BBB CA 1
ATOM 2381 C C . ALA B 1 127 ? 40.555 31.642 61.964 1.000 75.800 126 ALA BBB C 1
ATOM 2382 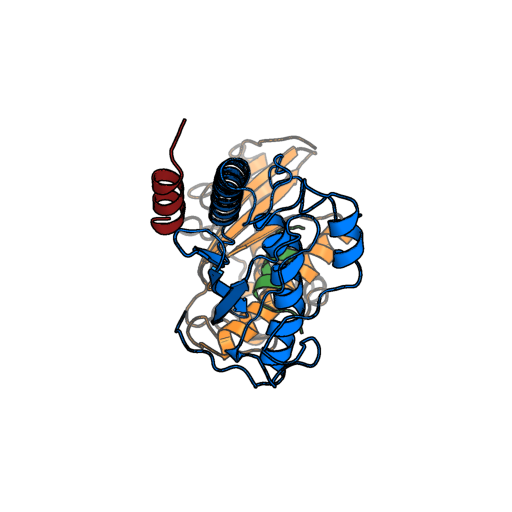O O . ALA B 1 127 ? 41.143 31.233 60.971 1.000 71.050 126 ALA BBB O 1
ATOM 2384 N N . ARG B 1 128 ? 40.659 31.051 63.155 1.000 82.570 127 ARG BBB N 1
ATOM 2385 C CA . ARG B 1 128 ? 41.610 29.967 63.303 1.000 88.970 127 ARG BBB CA 1
ATOM 2386 C C . ARG B 1 128 ? 40.941 28.618 63.047 1.000 93.410 127 ARG BBB C 1
ATOM 2387 O O . ARG B 1 128 ? 41.602 27.592 63.099 1.000 104.970 127 ARG BBB O 1
ATOM 2395 N N . ASN B 1 129 ? 39.640 28.613 62.758 1.000 88.880 128 ASN BBB N 1
ATOM 2396 C CA . ASN B 1 129 ? 38.898 27.369 62.616 1.000 89.810 128 ASN BBB CA 1
ATOM 2397 C C . ASN B 1 129 ? 38.353 27.185 61.199 1.000 86.560 128 ASN BBB C 1
ATOM 2398 O O . ASN B 1 129 ? 37.711 26.185 60.913 1.000 79.800 128 ASN BBB O 1
ATOM 2403 N N . VAL B 1 130 ? 38.582 28.158 60.315 1.000 86.820 129 VAL BBB N 1
ATOM 2404 C CA . VAL B 1 130 ? 38.146 28.093 58.929 1.000 87.000 129 VAL BBB CA 1
ATOM 2405 C C . VAL B 1 130 ? 38.604 26.755 58.338 1.000 95.510 129 VAL BBB C 1
ATOM 2406 O O . VAL B 1 130 ? 39.721 26.322 58.607 1.000 106.070 129 VAL BBB O 1
ATOM 2410 N N . PRO B 1 131 ? 37.766 26.021 57.560 1.000 97.580 130 PRO BBB N 1
ATOM 2411 C CA . PRO B 1 131 ? 36.351 26.352 57.355 1.000 85.710 130 PRO BBB CA 1
ATOM 2412 C C . PRO B 1 131 ? 35.396 25.457 58.150 1.000 82.650 130 PRO BBB C 1
ATOM 2413 O O . PRO B 1 131 ? 34.316 25.112 57.682 1.000 93.790 130 PRO BBB O 1
ATOM 2417 N N . LYS B 1 132 ? 35.813 25.064 59.351 1.000 77.970 131 LYS BBB N 1
ATOM 2418 C CA . LYS B 1 132 ? 35.042 24.160 60.182 1.000 80.600 131 LYS BBB CA 1
ATOM 2419 C C . LYS B 1 132 ? 33.792 24.859 60.719 1.000 77.280 131 LYS BBB C 1
ATOM 2420 O O . LYS B 1 132 ? 32.752 24.222 60.861 1.000 72.660 131 LYS BBB O 1
ATOM 2426 N N . PHE B 1 133 ? 33.892 26.157 61.035 1.000 81.280 132 PHE BBB N 1
ATOM 2427 C CA . PHE B 1 133 ? 32.753 26.886 61.570 1.000 90.700 132 PHE BBB CA 1
ATOM 2428 C C . PHE B 1 133 ? 31.825 27.320 60.437 1.000 82.360 132 PHE BBB C 1
ATOM 2429 O O . PHE B 1 133 ? 32.282 27.815 59.406 1.000 83.020 132 PHE BBB O 1
ATOM 2437 N N . GLY B 1 134 ? 30.517 27.133 60.655 1.000 69.890 133 GLY BBB N 1
ATOM 2438 C CA . GLY B 1 134 ? 29.500 27.598 59.726 1.000 67.760 133 GLY BBB CA 1
ATOM 2439 C C . GLY B 1 134 ? 28.442 28.460 60.407 1.000 68.060 133 GLY BBB C 1
ATOM 2440 O O . GLY B 1 134 ? 28.676 29.014 61.475 1.000 80.500 133 GLY BBB O 1
ATOM 2441 N N . LEU B 1 135 ? 27.274 28.554 59.765 1.000 65.830 134 LEU BBB N 1
ATOM 2442 C CA . LEU B 1 135 ? 26.179 29.397 60.209 1.000 62.210 134 LEU BBB CA 1
ATOM 2443 C C . LEU B 1 135 ? 25.659 28.942 61.569 1.000 62.740 134 LEU BBB C 1
ATOM 2444 O O . LEU B 1 135 ? 25.107 29.749 62.305 1.000 61.000 134 LEU BBB O 1
ATOM 2449 N N . ALA B 1 136 ? 25.840 27.663 61.901 1.000 64.820 135 ALA BBB N 1
ATOM 2450 C CA . ALA B 1 136 ? 25.401 27.153 63.189 1.000 74.450 135 ALA BBB CA 1
ATOM 2451 C C . ALA B 1 136 ? 26.279 27.709 64.311 1.000 76.690 135 ALA BBB C 1
ATOM 2452 O O . ALA B 1 136 ? 25.760 28.129 65.341 1.000 83.430 135 ALA BBB O 1
ATOM 2454 N N . HIS B 1 137 ? 27.598 27.744 64.074 1.000 78.060 136 HIS BBB N 1
ATOM 2455 C CA . HIS B 1 137 ? 28.606 28.349 64.942 1.000 79.140 136 HIS BBB CA 1
ATOM 2456 C C . HIS B 1 137 ? 28.397 29.860 65.079 1.000 78.820 136 HIS BBB C 1
ATOM 2457 O O . HIS B 1 137 ? 28.619 30.435 66.141 1.000 80.400 136 HIS BBB O 1
ATOM 2464 N N . LEU B 1 138 ? 27.984 30.505 63.987 1.000 81.430 137 LEU BBB N 1
ATOM 2465 C CA . LEU B 1 138 ? 27.715 31.933 63.969 1.000 72.820 137 LEU BBB CA 1
ATOM 2466 C C . LEU B 1 138 ? 26.543 32.268 64.901 1.000 69.950 137 LEU BBB C 1
ATOM 2467 O O . LEU B 1 138 ? 26.576 33.294 65.578 1.000 75.410 137 LEU BBB O 1
ATOM 2472 N N . MET B 1 139 ? 25.524 31.393 64.946 1.000 71.390 138 MET BBB N 1
ATOM 2473 C CA . MET B 1 139 ? 24.344 31.545 65.792 1.000 72.370 138 MET BBB CA 1
ATOM 2474 C C . MET B 1 139 ? 24.694 31.224 67.243 1.000 78.400 138 MET BBB C 1
ATOM 2475 O O . MET B 1 139 ? 24.396 32.011 68.134 1.000 82.220 138 MET BBB O 1
ATOM 2480 N N . ALA B 1 140 ? 25.358 30.080 67.451 1.000 84.940 139 ALA BBB N 1
ATOM 2481 C CA . ALA B 1 140 ? 25.730 29.560 68.759 1.000 92.820 139 ALA BBB CA 1
ATOM 2482 C C . ALA B 1 140 ? 26.732 30.459 69.488 1.000 90.060 139 ALA BBB C 1
ATOM 2483 O O . ALA B 1 140 ? 26.614 30.653 70.689 1.000 86.620 139 ALA BBB O 1
ATOM 2485 N N . LEU B 1 141 ? 27.751 30.958 68.782 1.000 82.780 140 LEU BBB N 1
ATOM 2486 C CA . LEU B 1 141 ? 28.825 31.703 69.426 1.000 86.320 140 LEU BBB CA 1
ATOM 2487 C C . LEU B 1 141 ? 28.683 33.192 69.134 1.000 85.380 140 LEU BBB C 1
ATOM 2488 O O . LEU B 1 141 ? 29.385 33.991 69.738 1.000 93.580 140 LEU BBB O 1
ATOM 2493 N N . GLY B 1 142 ? 27.839 33.556 68.165 1.000 84.210 141 GLY BBB N 1
ATOM 2494 C CA . GLY B 1 142 ? 27.700 34.949 67.780 1.000 74.890 141 GLY BBB CA 1
ATOM 2495 C C . GLY B 1 142 ? 26.438 35.560 68.378 1.000 75.730 141 GLY BBB C 1
ATOM 2496 O O . GLY B 1 142 ? 26.510 36.309 69.348 1.000 75.810 141 GLY BBB O 1
ATOM 2497 N N . LEU B 1 143 ? 25.286 35.218 67.792 1.000 77.980 142 LEU BBB N 1
ATOM 2498 C CA . LEU B 1 143 ? 24.038 35.886 68.120 1.000 80.080 142 LEU BBB CA 1
ATOM 2499 C C . LEU B 1 143 ? 23.546 35.477 69.508 1.000 83.690 142 LEU BBB C 1
ATOM 2500 O O . LEU B 1 143 ? 23.052 36.324 70.242 1.000 85.420 142 LEU BBB O 1
ATOM 2505 N N . GLY B 1 144 ? 23.712 34.202 69.879 1.000 87.140 143 GLY BBB N 1
ATOM 2506 C CA . GLY B 1 144 ? 23.222 33.706 71.155 1.000 86.280 143 GLY BBB CA 1
ATOM 2507 C C . GLY B 1 144 ? 23.850 34.427 72.347 1.000 90.380 143 GLY BBB C 1
ATOM 2508 O O . GLY B 1 144 ? 23.131 34.953 73.196 1.000 93.010 143 GLY BBB O 1
ATOM 2509 N N . PRO B 1 145 ? 25.201 34.450 72.465 1.000 87.990 144 PRO BBB N 1
ATOM 2510 C CA . PRO B 1 145 ? 25.880 35.192 73.533 1.000 85.340 144 PRO BBB CA 1
ATOM 2511 C C . PRO B 1 145 ? 25.570 36.688 73.530 1.000 90.700 144 PRO BBB C 1
ATOM 2512 O O . PRO B 1 145 ? 25.485 37.306 74.585 1.000 92.500 144 PRO BBB O 1
ATOM 2516 N N . TRP B 1 146 ? 25.394 37.254 72.334 1.000 90.040 145 TRP BBB N 1
ATOM 2517 C CA . TRP B 1 146 ? 25.035 38.651 72.195 1.000 82.270 145 TRP BBB CA 1
ATOM 2518 C C . TRP B 1 146 ? 23.636 38.910 72.751 1.000 86.650 145 TRP BBB C 1
ATOM 2519 O O . TRP B 1 146 ? 23.457 39.877 73.489 1.000 89.080 145 TRP BBB O 1
ATOM 2530 N N . LEU B 1 147 ? 22.652 38.062 72.401 1.000 84.020 146 LEU BBB N 1
ATOM 2531 C CA . LEU B 1 147 ? 21.286 38.218 72.889 1.000 92.490 146 LEU BBB CA 1
ATOM 2532 C C . LEU B 1 147 ? 21.266 38.143 74.413 1.000 99.450 146 LEU BBB C 1
ATOM 2533 O O . LEU B 1 147 ? 20.554 38.909 75.059 1.000 93.980 146 LEU BBB O 1
ATOM 2538 N N . ALA B 1 148 ? 22.045 37.203 74.967 1.000 106.500 147 ALA BBB N 1
ATOM 2539 C CA . ALA B 1 148 ? 22.066 36.918 76.394 1.000 104.720 147 ALA BBB CA 1
ATOM 2540 C C . ALA B 1 148 ? 22.564 38.117 77.203 1.000 101.790 147 ALA BBB C 1
ATOM 2541 O O . ALA B 1 148 ? 22.221 38.251 78.372 1.000 104.740 147 ALA BBB O 1
ATOM 2543 N N . VAL B 1 149 ? 23.363 38.996 76.585 1.000 98.070 148 VAL BBB N 1
ATOM 2544 C CA . VAL B 1 149 ? 23.872 40.168 77.279 1.000 86.480 148 VAL BBB CA 1
ATOM 2545 C C . VAL B 1 149 ? 22.950 41.356 77.020 1.000 86.590 148 VAL BBB C 1
ATOM 2546 O O . VAL B 1 149 ? 22.573 42.051 77.956 1.000 97.590 148 VAL BBB O 1
ATOM 2550 N N . GLU B 1 150 ? 22.553 41.566 75.761 1.000 85.620 149 GLU BBB N 1
ATOM 2551 C CA . GLU B 1 150 ? 21.920 42.820 75.379 1.000 94.050 149 GLU BBB CA 1
ATOM 2552 C C . GLU B 1 150 ? 20.410 42.832 75.638 1.000 96.310 149 GLU BBB C 1
ATOM 2553 O O . GLU B 1 150 ? 19.854 43.887 75.916 1.000 95.670 149 GLU BBB O 1
ATOM 2559 N N . ILE B 1 151 ? 19.727 41.692 75.507 1.000 99.430 150 ILE BBB N 1
ATOM 2560 C CA . ILE B 1 151 ? 18.272 41.731 75.563 1.000 106.080 150 ILE BBB CA 1
ATOM 2561 C C . ILE B 1 151 ? 17.822 41.989 77.002 1.000 107.880 150 ILE BBB C 1
ATOM 2562 O O . ILE B 1 151 ? 16.940 42.818 77.217 1.000 104.870 150 ILE BBB O 1
ATOM 2567 N N . PRO B 1 152 ? 18.405 41.323 78.029 1.000 112.210 151 PRO BBB N 1
ATOM 2568 C CA . PRO B 1 152 ? 18.041 41.612 79.420 1.000 113.780 151 PRO BBB CA 1
ATOM 2569 C C . PRO B 1 152 ? 18.264 43.082 79.772 1.000 114.210 151 PRO BBB C 1
ATOM 2570 O O . PRO B 1 152 ? 17.433 43.696 80.449 1.000 118.840 151 PRO BBB O 1
ATOM 2574 N N . ASP B 1 153 ? 19.368 43.639 79.255 1.000 107.610 152 ASP BBB N 1
ATOM 2575 C CA . ASP B 1 153 ? 19.742 45.033 79.441 1.000 100.530 152 ASP BBB CA 1
ATOM 2576 C C . ASP B 1 153 ? 18.678 45.966 78.862 1.000 93.360 152 ASP BBB C 1
ATOM 2577 O O . ASP B 1 153 ? 18.239 46.881 79.543 1.000 85.260 152 ASP BBB O 1
ATOM 2582 N N . LEU B 1 154 ? 18.260 45.735 77.612 1.000 100.070 153 LEU BBB N 1
ATOM 2583 C CA . LEU B 1 154 ? 17.262 46.576 76.963 1.000 95.760 153 LEU BBB CA 1
ATOM 2584 C C . LEU B 1 154 ? 15.901 46.424 77.636 1.000 99.990 153 LEU BBB C 1
ATOM 2585 O O . LEU B 1 154 ? 15.124 47.369 77.598 1.000 95.920 153 LEU BBB O 1
ATOM 2590 N N . ILE B 1 155 ? 15.591 45.226 78.164 1.000 108.170 154 ILE BBB N 1
ATOM 2591 C CA . ILE B 1 155 ? 14.324 44.966 78.841 1.000 111.990 154 ILE BBB CA 1
ATOM 2592 C C . ILE B 1 155 ? 14.259 45.866 80.074 1.000 115.080 154 ILE BBB C 1
ATOM 2593 O O . ILE B 1 155 ? 13.353 46.694 80.204 1.000 103.020 154 ILE BBB O 1
ATOM 2598 N N . GLN B 1 156 ? 15.263 45.703 80.945 1.000 114.460 155 GLN BBB N 1
ATOM 2599 C CA . GLN B 1 156 ? 15.388 46.430 82.194 1.000 111.230 155 GLN BBB CA 1
ATOM 2600 C C . GLN B 1 156 ? 15.359 47.939 81.944 1.000 104.670 155 GLN BBB C 1
ATOM 2601 O O . GLN B 1 156 ? 14.712 48.654 82.694 1.000 108.090 155 GLN BBB O 1
ATOM 2607 N N . LYS B 1 157 ? 16.028 48.412 80.883 1.000 97.080 156 LYS BBB N 1
ATOM 2608 C CA . LYS B 1 157 ? 16.078 49.830 80.550 1.000 93.790 156 LYS BBB CA 1
ATOM 2609 C C . LYS B 1 157 ? 14.776 50.313 79.919 1.000 95.750 156 LYS BBB C 1
ATOM 2610 O O . LYS B 1 157 ? 14.702 51.473 79.520 1.000 93.130 156 LYS BBB O 1
ATOM 2616 N N . GLY B 1 158 ? 13.798 49.407 79.776 1.000 94.960 157 GLY BBB N 1
ATOM 2617 C CA . GLY B 1 158 ? 12.427 49.729 79.404 1.000 92.030 157 GLY BBB CA 1
ATOM 2618 C C . GLY B 1 158 ? 12.252 50.138 77.945 1.000 89.310 157 GLY BBB C 1
ATOM 2619 O O . GLY B 1 158 ? 11.327 50.872 77.631 1.000 82.580 157 GLY BBB O 1
ATOM 2620 N N . VAL B 1 159 ? 13.089 49.624 77.036 1.000 107.420 158 VAL BBB N 1
ATOM 2621 C CA . VAL B 1 159 ? 13.050 50.120 75.665 1.000 112.230 158 VAL BBB CA 1
ATOM 2622 C C . VAL B 1 159 ? 12.504 49.087 74.664 1.000 109.610 158 VAL BBB C 1
ATOM 2623 O O . VAL B 1 159 ? 12.239 49.433 73.514 1.000 101.150 158 VAL BBB O 1
ATOM 2627 N N . ILE B 1 160 ? 12.277 47.833 75.088 1.000 109.190 159 ILE BBB N 1
ATOM 2628 C CA . ILE B 1 160 ? 11.616 46.873 74.209 1.000 110.960 159 ILE BBB CA 1
ATOM 2629 C C . ILE B 1 160 ? 10.235 46.503 74.756 1.000 111.750 159 ILE BBB C 1
ATOM 2630 O O . ILE B 1 160 ? 10.051 46.337 75.960 1.000 128.100 159 ILE BBB O 1
ATOM 2635 N N . GLN B 1 161 ? 9.266 46.349 73.853 1.000 110.350 160 GLN BBB N 1
ATOM 2636 C CA . GLN B 1 161 ? 7.927 45.910 74.215 1.000 125.020 160 GLN BBB CA 1
ATOM 2637 C C . GLN B 1 161 ? 7.667 44.524 73.624 1.000 133.850 160 GLN BBB C 1
ATOM 2638 O O . GLN B 1 161 ? 7.723 44.352 72.410 1.000 144.290 160 GLN BBB O 1
ATOM 2644 N N . HIS B 1 162 ? 7.351 43.556 74.494 1.000 137.810 161 HIS BBB N 1
ATOM 2645 C CA . HIS B 1 162 ? 7.078 42.174 74.122 1.000 134.160 161 HIS BBB CA 1
ATOM 2646 C C . HIS B 1 162 ? 5.877 42.051 73.178 1.000 127.940 161 HIS BBB C 1
ATOM 2647 O O . HIS B 1 162 ? 5.106 42.990 72.981 1.000 125.330 161 HIS BBB O 1
ATOM 2654 N N . LYS B 1 163 ? 5.724 40.859 72.597 1.000 123.920 162 LYS BBB N 1
ATOM 2655 C CA . LYS B 1 163 ? 4.629 40.607 71.675 1.000 121.730 162 LYS BBB CA 1
ATOM 2656 C C . LYS B 1 163 ? 3.677 39.545 72.230 1.000 129.920 162 LYS BBB C 1
ATOM 2657 O O . LYS B 1 163 ? 2.487 39.581 71.924 1.000 128.200 162 LYS BBB O 1
ATOM 2663 N N . GLU B 1 164 ? 4.198 38.585 73.014 1.000 134.470 163 GLU BBB N 1
ATOM 2664 C CA . GLU B 1 164 ? 3.426 37.409 73.401 1.000 136.430 163 GLU BBB CA 1
ATOM 2665 C C . GLU B 1 164 ? 3.803 36.957 74.808 1.000 152.320 163 GLU BBB C 1
ATOM 2666 O O . GLU B 1 164 ? 4.694 37.530 75.435 1.000 161.710 163 GLU BBB O 1
ATOM 2672 N N . LYS B 1 165 ? 3.118 35.901 75.284 1.000 154.170 164 LYS BBB N 1
ATOM 2673 C CA . LYS B 1 165 ? 3.344 35.295 76.592 1.000 153.760 164 LYS BBB CA 1
ATOM 2674 C C . LYS B 1 165 ? 4.061 33.956 76.427 1.000 157.740 164 LYS BBB C 1
ATOM 2675 O O . LYS B 1 165 ? 4.993 33.840 75.633 1.000 171.810 164 LYS BBB O 1
ATOM 2681 N N . CYS B 1 166 ? 3.611 32.957 77.198 1.000 157.850 165 CYS BBB N 1
ATOM 2682 C CA . CYS B 1 166 ? 4.178 31.616 77.187 1.000 157.550 165 CYS BBB CA 1
ATOM 2683 C C . CYS B 1 166 ? 3.071 30.574 76.976 1.000 150.870 165 CYS BBB C 1
ATOM 2684 O O . CYS B 1 166 ? 2.059 30.655 77.699 1.000 149.780 165 CYS BBB O 1
ATOM 2687 N N . GLY C 2 3 ? 22.238 10.894 50.832 1.000 81.070 170 GLY CCC N 1
ATOM 2688 C CA . GLY C 2 3 ? 22.199 11.263 49.392 1.000 77.060 170 GLY CCC CA 1
ATOM 2689 C C . GLY C 2 3 ? 21.140 12.325 49.090 1.000 79.600 170 GLY CCC C 1
ATOM 2690 O O . GLY C 2 3 ? 20.849 12.570 47.924 1.000 81.470 170 GLY CCC O 1
ATOM 2691 N N . GLU C 2 4 ? 20.595 12.974 50.130 1.000 79.480 171 GLU CCC N 1
ATOM 2692 C CA . GLU C 2 4 ? 19.524 13.952 49.992 1.000 64.580 171 GLU CCC CA 1
ATOM 2693 C C . GLU C 2 4 ? 20.020 15.232 49.337 1.000 53.910 171 GLU CCC C 1
ATOM 2694 O O . GLU C 2 4 ? 21.156 15.647 49.539 1.000 57.420 171 GLU CCC O 1
ATOM 2700 N N . SER C 2 5 ? 19.140 15.853 48.555 1.000 49.390 172 SER CCC N 1
ATOM 2701 C CA . SER C 2 5 ? 19.482 17.052 47.804 1.000 51.460 172 SER CCC CA 1
ATOM 2702 C C . SER C 2 5 ? 19.348 18.307 48.670 1.000 46.360 172 SER CCC C 1
ATOM 2703 O O . SER C 2 5 ? 18.771 18.266 49.760 1.000 45.930 172 SER CCC O 1
ATOM 2706 N N . LEU C 2 6 ? 19.838 19.434 48.134 1.000 38.820 173 LEU CCC N 1
ATOM 2707 C CA . LEU C 2 6 ? 19.685 20.732 48.764 1.000 37.140 173 LEU CCC CA 1
ATOM 2708 C C . LEU C 2 6 ? 18.202 21.049 48.992 1.000 43.930 173 LEU CCC C 1
ATOM 2709 O O . LEU C 2 6 ? 17.814 21.542 50.045 1.000 44.290 173 LEU CCC O 1
ATOM 2714 N N . GLU C 2 7 ? 17.363 20.782 47.986 1.000 47.670 174 GLU CCC N 1
ATOM 2715 C CA . GLU C 2 7 ? 15.939 21.052 48.070 1.000 48.020 174 GLU CCC CA 1
ATOM 2716 C C . GLU C 2 7 ? 15.341 20.268 49.230 1.000 45.460 174 GLU CCC C 1
ATOM 2717 O O . GLU C 2 7 ? 14.504 20.807 49.944 1.000 48.740 174 GLU CCC O 1
ATOM 2723 N N . ASP C 2 8 ? 15.814 19.033 49.451 1.000 46.860 175 ASP CCC N 1
ATOM 2724 C CA . ASP C 2 8 ? 15.268 18.198 50.515 1.000 50.410 175 ASP CCC CA 1
ATOM 2725 C C . ASP C 2 8 ? 15.576 18.841 51.862 1.000 49.490 175 ASP CCC C 1
ATOM 2726 O O . ASP C 2 8 ? 14.720 18.916 52.738 1.000 51.730 175 ASP CCC O 1
ATOM 2731 N N . LEU C 2 9 ? 16.828 19.290 51.994 1.000 51.740 176 LEU CCC N 1
ATOM 2732 C CA . LEU C 2 9 ? 17.372 19.838 53.218 1.000 47.010 176 LEU CCC CA 1
ATOM 2733 C C . LEU C 2 9 ? 16.649 21.129 53.582 1.000 46.730 176 LEU CCC C 1
ATOM 2734 O O . LEU C 2 9 ? 16.296 21.313 54.743 1.000 52.500 176 LEU CCC O 1
ATOM 2739 N N . MET C 2 10 ? 16.390 21.974 52.578 1.000 40.860 177 MET CCC N 1
ATOM 2740 C CA . MET C 2 10 ? 15.637 23.206 52.754 1.000 47.620 177 MET CCC CA 1
ATOM 2741 C C . MET C 2 10 ? 14.235 22.919 53.277 1.000 47.120 177 MET CCC C 1
ATOM 2742 O O . MET C 2 10 ? 13.744 23.634 54.138 1.000 52.250 177 MET CCC O 1
ATOM 2747 N N . ALA C 2 11 ? 13.595 21.875 52.748 1.000 49.310 178 ALA CCC N 1
ATOM 2748 C CA . ALA C 2 11 ? 12.269 21.509 53.200 1.000 49.320 178 ALA CCC CA 1
ATOM 2749 C C . ALA C 2 11 ? 12.327 21.031 54.649 1.000 54.800 178 ALA CCC C 1
ATOM 2750 O O . ALA C 2 11 ? 11.566 21.512 55.481 1.000 60.850 178 ALA CCC O 1
ATOM 2752 N N . LYS C 2 12 ? 13.246 20.107 54.954 1.000 55.620 179 LYS CCC N 1
ATOM 2753 C CA . LYS C 2 12 ? 13.408 19.577 56.302 1.000 62.800 179 LYS CCC CA 1
ATOM 2754 C C . LYS C 2 12 ? 13.543 20.702 57.338 1.000 68.620 179 LYS CCC C 1
ATOM 2755 O O . LYS C 2 12 ? 12.855 20.693 58.361 1.000 69.870 179 LYS CCC O 1
ATOM 2761 N N . MET C 2 13 ? 14.429 21.670 57.056 1.000 71.310 180 MET CCC N 1
ATOM 2762 C CA . MET C 2 13 ? 14.690 22.828 57.899 1.000 66.710 180 MET CCC CA 1
ATOM 2763 C C . MET C 2 13 ? 13.392 23.616 58.085 1.000 63.530 180 MET CCC C 1
ATOM 2764 O O . MET C 2 13 ? 13.046 23.984 59.199 1.000 65.100 180 MET CCC O 1
ATOM 2769 N N . LYS C 2 14 ? 12.674 23.845 56.984 1.000 55.710 181 LYS CCC N 1
ATOM 2770 C CA . LYS C 2 14 ? 11.502 24.692 56.990 1.000 57.530 181 LYS CCC CA 1
ATOM 2771 C C . LYS C 2 14 ? 10.378 24.038 57.787 1.000 63.640 181 LYS CCC C 1
ATOM 2772 O O . LYS C 2 14 ? 9.686 24.713 58.531 1.000 74.580 181 LYS CCC O 1
ATOM 2778 N N . ASN C 2 15 ? 10.202 22.724 57.638 1.000 67.240 182 ASN CCC N 1
ATOM 2779 C CA . ASN C 2 15 ? 9.107 21.992 58.249 1.000 73.150 182 ASN CCC CA 1
ATOM 2780 C C . ASN C 2 15 ? 9.593 21.418 59.569 1.000 81.490 182 ASN CCC C 1
ATOM 2781 O O . ASN C 2 15 ? 9.574 20.205 59.784 1.000 99.350 182 ASN CCC O 1
ATOM 2786 N N . MET C 2 16 ? 10.031 22.319 60.441 1.000 77.750 183 MET CCC N 1
ATOM 2787 C CA . MET C 2 16 ? 10.643 21.909 61.688 1.000 81.500 183 MET CCC CA 1
ATOM 2788 C C . MET C 2 16 ? 9.992 22.711 62.813 1.000 95.050 183 MET CCC C 1
ATOM 2789 O O . MET C 2 16 ? 9.646 23.884 62.626 1.000 102.940 183 MET CCC O 1
ATOM 2795 N N . GLY D 2 3 ? -21.152 28.196 31.804 1.000 61.120 170 GLY FFF N 1
ATOM 2796 C CA . GLY D 2 3 ? -19.806 28.791 32.081 1.000 70.130 170 GLY FFF CA 1
ATOM 2797 C C . GLY D 2 3 ? -18.976 29.021 30.814 1.000 73.730 170 GLY FFF C 1
ATOM 2798 O O . GLY D 2 3 ? -19.193 30.004 30.103 1.000 71.430 170 GLY FFF O 1
ATOM 2799 N N . GLU D 2 4 ? -18.021 28.105 30.551 1.000 65.980 171 GLU FFF N 1
ATOM 2800 C CA . GLU D 2 4 ? -16.954 28.289 29.573 1.000 51.460 171 GLU FFF CA 1
ATOM 2801 C C . GLU D 2 4 ? -16.865 27.096 28.636 1.000 39.490 171 GLU FFF C 1
ATOM 2802 O O . GLU D 2 4 ? -17.115 25.970 29.036 1.000 49.780 171 GLU FFF O 1
ATOM 2808 N N . SER D 2 5 ? -16.453 27.347 27.399 1.000 34.260 172 SER FFF N 1
ATOM 2809 C CA . SER D 2 5 ? -16.340 26.289 26.410 1.000 40.380 172 SER FFF CA 1
ATOM 2810 C C . SER D 2 5 ? -15.012 25.538 26.551 1.000 46.700 172 SER FFF C 1
ATOM 2811 O O . SER D 2 5 ? -14.077 25.972 27.234 1.000 48.300 172 SER FFF O 1
ATOM 2814 N N . LEU D 2 6 ? -14.922 24.420 25.837 1.000 45.640 173 LEU FFF N 1
ATOM 2815 C CA . LEU D 2 6 ? -13.712 23.620 25.838 1.000 42.470 173 LEU FFF CA 1
ATOM 2816 C C . LEU D 2 6 ? -12.550 24.430 25.265 1.000 41.510 173 LEU FFF C 1
ATOM 2817 O O . LEU D 2 6 ? -11.433 24.381 25.781 1.000 42.160 173 LEU FFF O 1
ATOM 2822 N N . GLU D 2 7 ? -12.824 25.188 24.206 1.000 41.480 174 GLU FFF N 1
ATOM 2823 C CA . GLU D 2 7 ? -11.813 26.024 23.587 1.000 43.660 174 GLU FFF CA 1
ATOM 2824 C C . GLU D 2 7 ? -11.275 27.027 24.602 1.000 42.130 174 GLU FFF C 1
ATOM 2825 O O . GLU D 2 7 ? -10.065 27.229 24.625 1.000 43.580 174 GLU FFF O 1
ATOM 2831 N N . ASP D 2 8 ? -12.149 27.577 25.467 1.000 38.450 175 ASP FFF N 1
ATOM 2832 C CA . ASP D 2 8 ? -11.726 28.552 26.464 1.000 38.710 175 ASP FFF CA 1
ATOM 2833 C C . ASP D 2 8 ? -10.724 27.914 27.416 1.000 35.930 175 ASP FFF C 1
ATOM 2834 O O . ASP D 2 8 ? -9.694 28.504 27.727 1.000 35.840 175 ASP FFF O 1
ATOM 2839 N N . LEU D 2 9 ? -11.071 26.710 27.867 1.000 30.540 176 LEU FFF N 1
ATOM 2840 C CA . LEU D 2 9 ? -10.349 25.971 28.869 1.000 28.580 176 LEU FFF CA 1
ATOM 2841 C C . LEU D 2 9 ? -8.962 25.584 28.346 1.000 27.740 176 LEU FFF C 1
ATOM 2842 O O . LEU D 2 9 ? -7.983 25.714 29.072 1.000 26.570 176 LEU FFF O 1
ATOM 2847 N N . MET D 2 10 ? -8.886 25.154 27.080 1.000 25.740 177 MET FFF N 1
ATOM 2848 C CA . MET D 2 10 ? -7.641 24.834 26.417 1.000 27.420 177 MET FFF CA 1
ATOM 2849 C C . MET D 2 10 ? -6.731 26.056 26.361 1.000 28.770 177 MET FFF C 1
ATOM 2850 O O . MET D 2 10 ? -5.524 25.947 26.551 1.000 33.300 177 MET FFF O 1
ATOM 2855 N N . ALA D 2 11 ? -7.298 27.226 26.088 1.000 26.610 178 ALA FFF N 1
ATOM 2856 C CA . ALA D 2 11 ? -6.504 28.434 26.046 1.000 26.170 178 ALA FFF CA 1
ATOM 2857 C C . ALA D 2 11 ? -5.978 28.765 27.443 1.000 25.950 178 ALA FFF C 1
ATOM 2858 O O . ALA D 2 11 ? -4.778 29.004 27.622 1.000 25.640 178 ALA FFF O 1
ATOM 2860 N N . LYS D 2 12 ? -6.883 28.776 28.431 1.000 22.930 179 LYS FFF N 1
ATOM 2861 C CA . LYS D 2 12 ? -6.534 29.023 29.821 1.000 23.980 179 LYS FFF CA 1
ATOM 2862 C C . LYS D 2 12 ? -5.342 28.163 30.285 1.000 27.200 179 LYS FFF C 1
ATOM 2863 O O . LYS D 2 12 ? -4.419 28.685 30.901 1.000 27.520 179 LYS FFF O 1
ATOM 2869 N N . MET D 2 13 ? -5.384 26.847 30.012 1.000 27.830 180 MET FFF N 1
ATOM 2870 C CA . MET D 2 13 ? -4.351 25.882 30.354 1.000 28.070 180 MET FFF CA 1
ATOM 2871 C C . MET D 2 13 ? -3.059 26.285 29.660 1.000 29.370 180 MET FFF C 1
ATOM 2872 O O . MET D 2 13 ? -2.018 26.352 30.295 1.000 32.440 180 MET FFF O 1
ATOM 2877 N N . LYS D 2 14 ? -3.155 26.614 28.372 1.000 29.680 181 LYS FFF N 1
ATOM 2878 C CA . LYS D 2 14 ? -2.003 26.855 27.538 1.000 30.480 181 LYS FFF CA 1
ATOM 2879 C C . LYS D 2 14 ? -1.277 28.115 27.994 1.000 34.380 181 LYS FFF C 1
ATOM 2880 O O . LYS D 2 14 ? -0.062 28.095 28.082 1.000 39.020 181 LYS FFF O 1
ATOM 2886 N N . ASN D 2 15 ? -2.016 29.196 28.298 1.000 36.940 182 ASN FFF N 1
ATOM 2887 C CA . ASN D 2 15 ? -1.434 30.518 28.441 1.000 34.320 182 ASN FFF CA 1
ATOM 2888 C C . ASN D 2 15 ? -1.093 30.812 29.892 1.000 39.380 182 ASN FFF C 1
ATOM 2889 O O . ASN D 2 15 ? -1.128 31.953 30.332 1.000 48.720 182 ASN FFF O 1
ATOM 2894 N N . MET D 2 16 ? -0.690 29.777 30.605 1.000 36.920 183 MET FFF N 1
ATOM 2895 C CA . MET D 2 16 ? -0.569 29.788 32.040 1.000 39.360 183 MET FFF CA 1
ATOM 2896 C C . MET D 2 16 ? 0.879 29.408 32.402 1.000 49.840 183 MET FFF C 1
ATOM 2897 O O . MET D 2 16 ? 1.405 29.635 33.504 1.000 49.400 183 MET FFF O 1
#

Foldseek 3Di:
DCLPCVQPVQFFFFDQQAFLVRVPSQVVRLVSQVVRQVSLCVVCVVVVNNFWDKDADPSRFKMKIKGWDADPNFIAIFIKIWGTDRNPPLDDIFIARQVCPPPDPQADPRRGGHFDPCPNVSSNVRPPGDDPSCCVRSPVVVRCVPVVVVSVVVVNDDRDDDD/DVLPPVQPVQFFFFDQQAFLVRVVRQVVRLVSQVVRQVSLQVVCVVVPNNFWDKDADPSRFKMKIKGWDADPQFIAIFIKIWGTDRNPPLDDIFIARQVCAPPDPQADHRRGGHFDPCPNVVSNVRPPGDDPSNCVSSPVVVRCVPVVVVSVVVPNDDTDDGD/DDDPVRVVVVVVVD/DDDPVVVVVVVVVD

Sequence (354 aa):
DEATRRVVSEIPVLKTNAGPRDRELWVQRLKEEYQSLIRYVENNKNADNDWFRLESNKEGTRWFGKCWYIHDLLKYEFDIEFDIPITYPTTAPEIAVPELDGKTAKMYRGGKICLTDHFKPLWARNVPKFGLAHLMALGLGPWLAVEIPDLIQKGVIQHKEKCDEATRRVVSEIPVLKTNAGPRDRELWVQRLKEEYQSLIRYVENNKNADNDWFRLESNKEGTRWFGKCWYIHDLLKYEFDIEFDIPITYPTTAPEIAVPELDGKTAKMYRGGKICLTDHFKPLWARNVPKFGLAHLMALGLGPWLAVEIPDLIQKGVIQHKEKCGESLEDLMAKMKNMGESLEDLMAKMKNM

Secondary structure (P-SEA, 3-state):
ccccccccccbbbbccccccccaaaaaaaaaaaaaaaaaaaaaaaaacccccccccccccccccbbbbbbcccbbbbbbbccccccccccbbbbbbbccccccccccccccbbbbccccaaaaaaacccccaaaaaaccaaaaaaccaaaaaaaccccccccc/ccccccccccbbbbccccccccaaaaaaaaaaaaaaaaaaaaaaaaacccccccccccccccccbbbbbbcccbbbbbbbccccccccccbbbbbbccccccccccccccbbbbbccccaaaaaaacccccaaaaaaccaaaaaaccaaaaaaaccccccccc/cccaaaaaaaaaac/cccaaaaaaaaaac

Solvent-accessible surface area: 19783 Å² total; per-residue (Å²): 135,145,66,10,100,183,62,16,81,93,7,64,63,4,154,8,84,2,6,27,169,61,210,152,77,13,64,89,0,2,63,31,1,2,93,4,0,9,122,23,0,73,40,11,95,128,76,100,84,52,26,0,47,6,53,9,44,176,103,0,26,122,4,97,16,76,0,43,45,73,16,29,41,71,82,14,57,7,66,2,85,9,77,8,32,108,87,4,3,82,59,24,7,111,4,9,0,58,73,3,72,78,86,19,103,88,24,133,222,46,0,78,13,29,51,72,138,71,8,169,65,4,6,64,158,10,44,27,85,8,0,1,0,1,1,0,9,12,1,0,18,60,12,4,57,101,14,0,27,67,3,36,127,133,65,64,26,138,60,111,125,184,91,121,162,85,11,152,180,67,22,81,89,6,53,76,3,159,19,90,4,10,30,172,62,208,152,88,12,22,85,0,1,40,20,1,2,96,3,0,10,117,16,0,72,44,7,90,129,76,131,78,51,33,0,49,6,56,9,41,116,93,0,34,148,4,97,17,79,0,46,50,89,60,129,123,50,59,16,46,6,68,3,85,9,92,12,34,108,87,4,3,83,58,16,6,104,3,7,0,57,74,2,64,74,102,23,104,77,24,133,225,48,0,79,13,33,44,92,129,83,10,150,75,10,6,67,158,20,43,26,85,10,0,1,0,1,1,0,11,19,0,0,18,64,10,4,55,94,14,0,31,63,8,32,113,134,64,79,30,161,65,153,98,132,109,101,72,6,0,49,73,3,36,48,110,2,134,123,64,138,65,46,18,126,73,2,33,47,107,2,113,128,55

B-factor: mean 59.78, std 34.42, range [9.67, 182.77]

Nearest PDB structures (foldseek):
  7nw1-assembly1_AAA  TM=1.001E+00  e=1.084E-34  Homo sapiens
  7nvj-assembly1_AAA  TM=9.893E-01  e=2.337E-32  Homo sapiens
  7nvk-assembly1_AAA  TM=9.917E-01  e=1.592E-30  Homo sapiens
  8c0d-assembly2_F  TM=9.706E-01  e=8.955E-31  Homo sapiens
  3kpa-assembly3_C  TM=9.809E-01  e=1.931E-23  Leishmania major

Radius of gyration: 26.13 Å; Cα contacts (8 Å, |Δi|>4): 539; chains: 4; bounding box: 63×54×63 Å